Protein AF-0000000070938607 (afdb_homodimer)

Structure (mmCIF, N/CA/C/O backbone):
data_AF-0000000070938607-model_v1
#
loop_
_entity.id
_entity.type
_entity.pdbx_description
1 polymer 'PiggyBac transposable element-derived protein 4 C-terminal zinc-finger domain-containing protein'
#
loop_
_atom_site.group_PDB
_atom_site.id
_atom_site.type_symbol
_atom_site.label_atom_id
_atom_site.label_alt_id
_atom_site.label_comp_id
_atom_site.label_asym_id
_atom_site.label_entity_id
_atom_site.label_seq_id
_atom_site.pdbx_PDB_ins_code
_atom_site.Cartn_x
_atom_site.Cartn_y
_atom_site.Cartn_z
_atom_site.occupancy
_atom_site.B_iso_or_equiv
_atom_site.auth_seq_id
_atom_site.auth_comp_id
_atom_site.auth_asym_id
_atom_site.auth_atom_id
_atom_site.pdbx_PDB_model_num
ATOM 1 N N . MET A 1 1 ? -14.617 -61.875 -44.219 1 27.16 1 MET A N 1
ATOM 2 C CA . MET A 1 1 ? -15.195 -61.031 -43.156 1 27.16 1 MET A CA 1
ATOM 3 C C . MET A 1 1 ? -14.172 -60.75 -42.062 1 27.16 1 MET A C 1
ATOM 5 O O . MET A 1 1 ? -14.367 -59.844 -41.25 1 27.16 1 MET A O 1
ATOM 9 N N . ASP A 1 2 ? -13.086 -61.562 -41.812 1 25.56 2 ASP A N 1
ATOM 10 C CA . ASP A 1 2 ? -12.32 -61.781 -40.594 1 25.56 2 ASP A CA 1
ATOM 11 C C . ASP A 1 2 ? -11.211 -60.75 -40.438 1 25.56 2 ASP A C 1
ATOM 13 O O . ASP A 1 2 ? -10.383 -60.844 -39.531 1 25.56 2 ASP A O 1
ATOM 17 N N . TYR A 1 3 ? -10.719 -60.094 -41.531 1 30.34 3 TYR A N 1
ATOM 18 C CA . TYR A 1 3 ? -9.453 -59.375 -41.531 1 30.34 3 TYR A CA 1
ATOM 19 C C . TYR A 1 3 ? -9.5 -58.188 -40.562 1 30.34 3 TYR A C 1
ATOM 21 O O . TYR A 1 3 ? -8.453 -57.688 -40.125 1 30.34 3 TYR A O 1
ATOM 29 N N . ARG A 1 4 ? -10.695 -57.438 -40.312 1 30.91 4 ARG A N 1
ATOM 30 C CA . ARG A 1 4 ? -10.781 -56.125 -39.719 1 30.91 4 ARG A CA 1
ATOM 31 C C . ARG A 1 4 ? -10.445 -56.188 -38.219 1 30.91 4 ARG A C 1
ATOM 33 O O . ARG A 1 4 ? -10.336 -55.156 -37.562 1 30.91 4 ARG A O 1
ATOM 40 N N . LEU A 1 5 ? -10.453 -57.375 -37.562 1 36.03 5 LEU A N 1
ATOM 41 C CA . LEU A 1 5 ? -10.359 -57.5 -36.125 1 36.03 5 LEU A CA 1
ATOM 42 C C . LEU A 1 5 ? -8.945 -57.219 -35.625 1 36.03 5 LEU A C 1
ATOM 44 O O . LEU A 1 5 ? -8.75 -56.781 -34.5 1 36.03 5 LEU A O 1
ATOM 48 N N . GLN A 1 6 ? -7.891 -57.469 -36.438 1 37 6 GLN A N 1
ATOM 49 C CA . GLN A 1 6 ? -6.559 -57.531 -35.875 1 37 6 GLN A CA 1
ATOM 50 C C . GLN A 1 6 ? -6.043 -56.156 -35.5 1 37 6 GLN A C 1
ATOM 52 O O . GLN A 1 6 ? -5.348 -56 -34.469 1 37 6 GLN A O 1
ATOM 57 N N . LEU A 1 7 ? -6.289 -55.156 -36.438 1 37.91 7 LEU A N 1
ATOM 58 C CA . LEU A 1 7 ? -5.523 -53.906 -36.25 1 37.91 7 LEU A CA 1
ATOM 59 C C . LEU A 1 7 ? -6.008 -53.156 -35 1 37.91 7 LEU A C 1
ATOM 61 O O . LEU A 1 7 ? -5.266 -52.375 -34.438 1 37.91 7 LEU A O 1
ATOM 65 N N . VAL A 1 8 ? -7.266 -53.406 -34.438 1 38.88 8 VAL A N 1
ATOM 66 C CA . VAL A 1 8 ? -7.801 -52.594 -33.312 1 38.88 8 VAL A CA 1
ATOM 67 C C . VAL A 1 8 ? -7.062 -52.969 -32.031 1 38.88 8 VAL A C 1
ATOM 69 O O . VAL A 1 8 ? -6.941 -52.125 -31.125 1 38.88 8 VAL A O 1
ATOM 72 N N . ASP A 1 9 ? -6.656 -54.219 -31.812 1 38.72 9 ASP A N 1
ATOM 73 C CA . ASP A 1 9 ? -6.133 -54.625 -30.5 1 38.72 9 ASP A CA 1
ATOM 74 C C . ASP A 1 9 ? -4.781 -53.969 -30.234 1 38.72 9 ASP A C 1
ATOM 76 O O . ASP A 1 9 ? -4.434 -53.719 -29.078 1 38.72 9 ASP A O 1
ATOM 80 N N . GLU A 1 10 ? -3.926 -53.781 -31.297 1 40 10 GLU A N 1
ATOM 81 C CA . GLU A 1 10 ? -2.57 -53.344 -31 1 40 10 GLU A CA 1
ATOM 82 C C . GLU A 1 10 ? -2.564 -51.906 -30.469 1 40 10 GLU A C 1
ATOM 84 O O . GLU A 1 10 ? -1.613 -51.469 -29.812 1 40 10 GLU A O 1
ATOM 89 N N . ILE A 1 11 ? -3.516 -51.062 -31.078 1 38.31 11 ILE A N 1
ATOM 90 C CA . ILE A 1 11 ? -3.393 -49.656 -30.688 1 38.31 11 ILE A CA 1
ATOM 91 C C . ILE A 1 11 ? -3.74 -49.5 -29.219 1 38.31 11 ILE A C 1
ATOM 93 O O . ILE A 1 11 ? -3.322 -48.53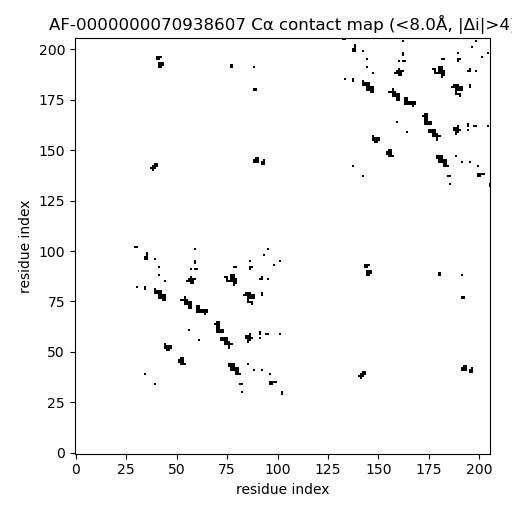1 -28.578 1 38.31 11 ILE A O 1
ATOM 97 N N . ILE A 1 12 ? -4.637 -50.406 -28.625 1 39.31 12 ILE A N 1
ATOM 98 C CA . ILE A 1 12 ? -5.051 -50.281 -27.234 1 39.31 12 ILE A CA 1
ATOM 99 C C . ILE A 1 12 ? -3.857 -50.562 -26.312 1 39.31 12 ILE A C 1
ATOM 101 O O . ILE A 1 12 ? -3.744 -49.938 -25.25 1 39.31 12 ILE A O 1
ATOM 105 N N . THR A 1 13 ? -3.059 -51.531 -26.641 1 36.78 13 THR A N 1
ATOM 106 C CA . THR A 1 13 ? -2.059 -51.906 -25.641 1 36.78 13 THR A CA 1
ATOM 107 C C . THR A 1 13 ? -1.055 -50.781 -25.438 1 36.78 13 THR A C 1
ATOM 109 O O . THR A 1 13 ? -0.507 -50.625 -24.344 1 36.78 13 THR A O 1
ATOM 112 N N . LYS A 1 14 ? -0.502 -50.156 -26.547 1 34.88 14 LYS A N 1
ATOM 113 C CA . LYS A 1 14 ? 0.63 -49.281 -26.281 1 34.88 14 LYS A CA 1
ATOM 114 C C . LYS A 1 14 ? 0.202 -48.062 -25.453 1 34.88 14 LYS A C 1
ATOM 116 O O . LYS A 1 14 ? 1.029 -47.438 -24.781 1 34.88 14 LYS A O 1
ATOM 121 N N . TYR A 1 15 ? -0.982 -47.438 -25.656 1 34.66 15 TYR A N 1
ATOM 122 C CA . TYR A 1 15 ? -1.305 -46.219 -24.969 1 34.66 15 TYR A CA 1
ATOM 123 C C . TYR A 1 15 ? -1.573 -46.469 -23.484 1 34.66 15 TYR A C 1
ATOM 125 O O . TYR A 1 15 ? -1.984 -45.562 -22.766 1 34.66 15 TYR A O 1
ATOM 133 N N . SER A 1 16 ? -1.761 -47.625 -22.953 1 35.31 16 SER A N 1
ATOM 134 C CA . SER A 1 16 ? -1.985 -47.844 -21.531 1 35.31 16 SER A CA 1
ATOM 135 C C . SER A 1 16 ? -0.785 -47.406 -20.703 1 35.31 16 SER A C 1
ATOM 137 O O . SER A 1 16 ? -0.579 -47.875 -19.594 1 35.31 16 SER A O 1
ATOM 139 N N . GLY A 1 17 ? 0.283 -46.844 -21.328 1 31.36 17 GLY A N 1
ATOM 140 C CA . GLY A 1 17 ? 1.448 -46.656 -20.469 1 31.36 17 GLY A CA 1
ATOM 141 C C . GLY A 1 17 ? 1.136 -45.938 -19.188 1 31.36 17 GLY A C 1
ATOM 142 O O . GLY A 1 17 ? 0.046 -45.375 -19.031 1 31.36 17 GLY A O 1
ATOM 143 N N . ASN A 1 18 ? 2.189 -45.812 -18.203 1 34.59 18 ASN A N 1
ATOM 144 C CA . ASN A 1 18 ? 2.324 -45.375 -16.812 1 34.59 18 ASN A CA 1
ATOM 145 C C . ASN A 1 18 ? 1.894 -43.906 -16.656 1 34.59 18 ASN A C 1
ATOM 147 O O . ASN A 1 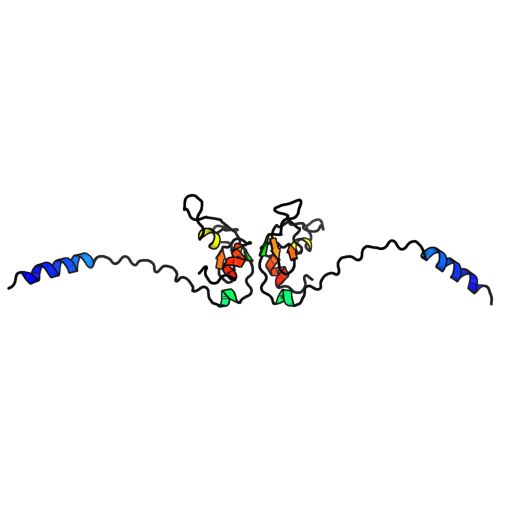18 ? 2.469 -43.031 -17.266 1 34.59 18 ASN A O 1
ATOM 151 N N . GLY A 1 19 ? 0.658 -43.562 -16.688 1 31.78 19 GLY A N 1
ATOM 152 C CA . GLY A 1 19 ? 0.071 -42.25 -16.422 1 31.78 19 GLY A CA 1
ATOM 153 C C . GLY A 1 19 ? 0.708 -41.531 -15.258 1 31.78 19 GLY A C 1
ATOM 154 O O . GLY A 1 19 ? 0.592 -41.969 -14.109 1 31.78 19 GLY A O 1
ATOM 155 N N . SER A 1 20 ? 1.964 -41.031 -15.32 1 35.59 20 SER A N 1
ATOM 156 C CA . SER A 1 20 ? 2.568 -40.188 -14.312 1 35.59 20 SER A CA 1
ATOM 157 C C . SER A 1 20 ? 1.561 -39.188 -13.766 1 35.59 20 SER A C 1
ATOM 159 O O . SER A 1 20 ? 0.801 -38.562 -14.531 1 35.59 20 SER A O 1
ATOM 161 N N . ALA A 1 21 ? 0.995 -39.344 -12.57 1 36.16 21 ALA A N 1
ATOM 162 C CA . ALA A 1 21 ? 0.125 -38.5 -11.766 1 36.16 21 ALA A CA 1
ATOM 163 C C . ALA A 1 21 ? 0.541 -37.031 -11.875 1 36.16 21 ALA A C 1
ATOM 165 O O . ALA A 1 21 ? 1.601 -36.656 -11.375 1 36.16 21 ALA A O 1
ATOM 166 N N . LYS A 1 22 ? 0.339 -36.406 -12.922 1 35.75 22 LYS A N 1
ATOM 167 C CA . LYS A 1 22 ? 0.497 -34.938 -12.961 1 35.75 22 LYS A CA 1
ATOM 168 C C . LYS A 1 22 ? -0.149 -34.281 -11.742 1 35.75 22 LYS A C 1
ATOM 170 O O . LYS A 1 22 ? -1.246 -34.656 -11.336 1 35.75 22 LYS A O 1
ATOM 175 N N . LYS A 1 23 ? 0.582 -33.781 -10.766 1 36.5 23 LYS A N 1
ATOM 176 C CA . LYS A 1 23 ? 0.204 -32.938 -9.625 1 36.5 23 LYS A CA 1
ATOM 177 C C . LYS A 1 23 ? -0.893 -31.953 -10.008 1 36.5 23 LYS A C 1
ATOM 179 O O . LYS A 1 23 ? -0.803 -31.281 -11.047 1 36.5 23 LYS A O 1
ATOM 184 N N . LYS A 1 24 ? -2.201 -32.188 -9.781 1 32.59 24 LYS A N 1
ATOM 185 C CA . LYS A 1 24 ? -3.344 -31.297 -9.859 1 32.59 24 LYS A CA 1
ATOM 186 C C . LYS A 1 24 ? -2.947 -29.875 -9.461 1 32.59 24 LYS A C 1
ATOM 188 O O . LYS A 1 24 ? -2.365 -29.656 -8.398 1 32.59 24 LYS A O 1
ATOM 193 N N . GLY A 1 25 ? -2.516 -29.062 -10.352 1 32.66 25 GLY A N 1
ATOM 194 C CA . GLY A 1 25 ? -2.27 -27.656 -10.07 1 32.66 25 GLY A CA 1
ATOM 195 C C . GLY A 1 25 ? -3.32 -27.031 -9.172 1 32.66 25 GLY A C 1
ATOM 196 O O . GLY A 1 25 ? -4.402 -27.609 -8.984 1 32.66 25 GLY A O 1
ATOM 197 N N . ARG A 1 26 ? -3.066 -26.203 -8.195 1 37.75 26 ARG A N 1
ATOM 198 C CA . ARG A 1 26 ? -3.928 -25.484 -7.262 1 37.75 26 ARG A CA 1
ATOM 199 C C . ARG A 1 26 ? -5.129 -24.891 -7.984 1 37.75 26 ARG A C 1
ATOM 201 O O . ARG A 1 26 ? -4.988 -24.312 -9.062 1 37.75 26 ARG A O 1
ATOM 208 N N . PRO A 1 27 ? -6.355 -25.375 -7.953 1 36.62 27 PRO A N 1
ATOM 209 C CA . PRO A 1 27 ? -7.535 -24.75 -8.547 1 36.62 27 PRO A CA 1
ATOM 210 C C . PRO A 1 27 ? -7.48 -23.219 -8.5 1 36.62 27 PRO A C 1
ATOM 212 O O . PRO A 1 27 ? -6.922 -22.641 -7.559 1 36.62 27 PRO A O 1
ATOM 215 N N . GLY A 1 28 ? -7.242 -22.531 -9.617 1 39.38 28 GLY A N 1
ATOM 216 C CA . GLY A 1 28 ? -7.375 -21.094 -9.656 1 39.38 28 GLY A CA 1
ATOM 217 C C . GLY A 1 28 ? -8.539 -20.578 -8.836 1 39.38 28 GLY A C 1
ATOM 218 O O . GLY A 1 28 ? -9.68 -21.016 -9.008 1 39.38 28 GLY A O 1
ATOM 219 N N . TYR A 1 29 ? -8.469 -20.484 -7.578 1 41.34 29 TYR A N 1
ATOM 220 C CA . TYR A 1 29 ? -9.57 -19.922 -6.797 1 41.34 29 TYR A CA 1
ATOM 221 C C . TYR A 1 29 ? -10.32 -18.859 -7.59 1 41.34 29 TYR A C 1
ATOM 223 O O . TYR A 1 29 ? -9.703 -17.984 -8.203 1 41.34 29 TYR A O 1
ATOM 231 N N . PRO A 1 30 ? -11.414 -19.125 -8.172 1 44.25 30 PRO A N 1
ATOM 232 C CA . PRO A 1 30 ? -12.242 -18.047 -8.719 1 44.25 30 PRO A CA 1
ATOM 233 C C . PRO A 1 30 ? -12.18 -16.781 -7.871 1 44.25 30 PRO A C 1
ATOM 235 O O . PRO A 1 30 ? -12.227 -16.844 -6.641 1 44.25 30 PRO A O 1
ATOM 238 N N . LEU A 1 31 ? -11.305 -15.82 -8.156 1 52.84 31 LEU A N 1
ATOM 239 C CA . LEU A 1 31 ? -11.383 -14.531 -7.473 1 52.84 31 LEU A CA 1
ATOM 240 C C . LEU A 1 31 ? -12.828 -14.164 -7.164 1 52.84 31 LEU A C 1
ATOM 242 O O . LEU A 1 31 ? -13.68 -14.188 -8.055 1 52.84 31 LEU A O 1
ATOM 246 N N . SER A 1 32 ? -13.312 -14.609 -6.082 1 57.06 32 SER A N 1
ATOM 247 C CA . SER A 1 32 ? -14.664 -14.445 -5.543 1 57.06 32 SER A CA 1
ATOM 248 C C . SER A 1 32 ? -15.164 -13.016 -5.734 1 57.06 32 SER A C 1
ATOM 250 O O . SER A 1 32 ? -14.375 -12.07 -5.711 1 57.06 32 SER A O 1
ATOM 252 N N . ILE A 1 33 ? -16.328 -12.82 -6.352 1 60.22 33 ILE A N 1
ATOM 253 C CA . ILE A 1 33 ? -17.109 -11.594 -6.422 1 60.22 33 ILE A CA 1
ATOM 254 C C . ILE A 1 33 ? -16.906 -10.773 -5.145 1 60.22 33 ILE A C 1
ATOM 256 O O . ILE A 1 33 ? -16.969 -9.547 -5.172 1 60.22 33 ILE A O 1
ATOM 260 N N . LYS A 1 34 ? -16.562 -11.445 -4.047 1 61.38 34 LYS A N 1
ATOM 261 C CA . LYS A 1 34 ? -16.391 -10.734 -2.779 1 61.38 34 LYS A CA 1
ATOM 262 C C . LYS A 1 34 ? -15.148 -9.859 -2.801 1 61.38 34 LYS A C 1
ATOM 264 O O . LYS A 1 34 ? -15.117 -8.805 -2.158 1 61.38 34 LYS A O 1
ATOM 269 N N . ARG A 1 35 ? -14.25 -10.297 -3.648 1 66.62 35 ARG A N 1
ATOM 270 C CA . ARG A 1 35 ? -13.023 -9.508 -3.777 1 66.62 35 ARG A CA 1
ATOM 271 C C . ARG A 1 35 ? -13.328 -8.117 -4.312 1 66.62 35 ARG A C 1
ATOM 273 O O . ARG A 1 35 ? -12.672 -7.141 -3.932 1 66.62 35 ARG A O 1
ATOM 280 N N . LEU A 1 36 ? -14.297 -8.109 -5.066 1 68.75 36 LEU A N 1
ATOM 281 C CA . LEU A 1 36 ? -14.609 -6.859 -5.758 1 68.75 36 LEU A CA 1
ATOM 282 C C . LEU A 1 36 ? -15.477 -5.961 -4.891 1 68.75 36 LEU A C 1
ATOM 284 O O . LEU A 1 36 ? -15.562 -4.754 -5.125 1 68.75 36 LEU A O 1
ATOM 288 N N . THR A 1 37 ? -15.977 -6.492 -3.791 1 68.94 37 THR A N 1
ATOM 289 C CA . THR A 1 37 ? -16.953 -5.699 -3.041 1 68.94 37 THR A CA 1
ATOM 290 C C . THR A 1 37 ? -16.453 -5.445 -1.62 1 68.94 37 THR A C 1
ATOM 292 O O . THR A 1 37 ? -16.938 -4.535 -0.944 1 68.94 37 THR A O 1
ATOM 295 N N . GLU A 1 38 ? -15.5 -6.113 -1.192 1 80.19 38 GLU A N 1
ATOM 296 C CA . GLU A 1 38 ? -15.016 -5.984 0.18 1 80.19 38 GLU A CA 1
ATOM 297 C C . GLU A 1 38 ? -13.93 -4.922 0.285 1 80.19 38 GLU A C 1
ATOM 299 O O . GLU A 1 38 ? -13.414 -4.445 -0.731 1 80.19 38 GLU A O 1
ATOM 304 N N . ARG A 1 39 ? -13.758 -4.48 1.554 1 87.81 39 ARG A N 1
ATOM 305 C CA . ARG A 1 39 ? -12.648 -3.578 1.829 1 87.81 39 ARG A CA 1
ATOM 306 C C . ARG A 1 39 ? -11.328 -4.344 1.916 1 87.81 39 ARG A C 1
ATOM 3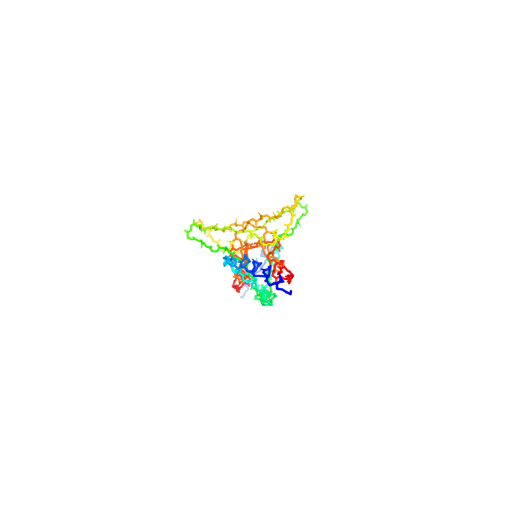08 O O . ARG A 1 39 ? -11.172 -5.215 2.771 1 87.81 39 ARG A O 1
ATOM 315 N N . HIS A 1 40 ? -10.438 -4.148 0.975 1 92.5 40 HIS A N 1
ATOM 316 C CA . HIS A 1 40 ? -9.109 -4.75 0.937 1 92.5 40 HIS A CA 1
ATOM 317 C C . HIS A 1 40 ? -8.039 -3.744 1.349 1 92.5 40 HIS A C 1
ATOM 319 O O . HIS A 1 40 ? -8.031 -2.607 0.871 1 92.5 40 HIS A O 1
ATOM 325 N N . PHE A 1 41 ? -7.211 -4.23 2.277 1 94.94 41 PHE A N 1
ATOM 326 C CA . PHE A 1 41 ? -6.121 -3.371 2.723 1 94.94 41 PHE A CA 1
ATOM 327 C C . PHE A 1 41 ? -4.773 -4.055 2.514 1 94.94 41 PHE A C 1
ATOM 329 O O . PHE A 1 41 ? -4.652 -5.266 2.705 1 94.94 41 PHE A O 1
ATOM 336 N N . PRO A 1 42 ? -3.727 -3.215 2.092 1 97.62 42 PRO A N 1
ATOM 337 C CA . PRO A 1 42 ? -2.379 -3.781 1.998 1 97.62 42 PRO A CA 1
ATOM 338 C C . PRO A 1 42 ? -1.809 -4.172 3.359 1 97.62 42 PRO A C 1
ATOM 340 O O . PRO A 1 42 ? -2.059 -3.492 4.355 1 97.62 42 PRO A O 1
ATOM 343 N N . SER A 1 43 ? -1.111 -5.242 3.361 1 97.69 43 SER A N 1
ATOM 344 C CA . SER A 1 43 ? -0.365 -5.703 4.527 1 97.69 43 SER A CA 1
ATOM 345 C C . SER A 1 43 ? 0.97 -6.316 4.121 1 97.69 43 SER A C 1
ATOM 347 O O . SER A 1 43 ? 1.221 -6.543 2.938 1 97.69 43 SER A O 1
ATOM 349 N N . HIS A 1 44 ? 1.794 -6.441 5.082 1 98.25 44 HIS A N 1
ATOM 350 C CA . HIS A 1 44 ? 3.055 -7.117 4.805 1 98.25 44 HIS A CA 1
ATOM 351 C C . HIS A 1 44 ? 2.852 -8.625 4.672 1 98.25 44 HIS A C 1
ATOM 353 O O . HIS A 1 44 ? 2.074 -9.219 5.422 1 98.25 44 HIS A O 1
ATOM 359 N N . ILE A 1 45 ? 3.568 -9.164 3.699 1 98.25 45 ILE A N 1
ATOM 360 C CA . ILE A 1 45 ? 3.594 -10.617 3.584 1 98.25 45 ILE A CA 1
ATOM 361 C C . ILE A 1 45 ? 4.133 -11.234 4.875 1 98.25 45 ILE A C 1
ATOM 363 O O . ILE A 1 45 ? 5.195 -10.836 5.359 1 98.25 45 ILE A O 1
ATOM 367 N N . PRO A 1 46 ? 3.355 -12.188 5.438 1 97.19 46 PRO A N 1
ATOM 368 C CA . PRO A 1 46 ? 3.811 -12.758 6.707 1 97.19 46 PRO A CA 1
ATOM 369 C C . PRO A 1 46 ? 5.156 -13.469 6.586 1 97.19 46 PRO A C 1
ATOM 371 O O . PRO A 1 46 ? 5.484 -14 5.523 1 97.19 46 PRO A O 1
ATOM 374 N N . PRO A 1 47 ? 5.871 -13.5 7.715 1 97.44 47 PRO A N 1
ATOM 375 C CA . PRO A 1 47 ? 7.168 -14.18 7.711 1 97.44 47 PRO A CA 1
ATOM 376 C C . PRO A 1 47 ? 7.039 -15.688 7.523 1 97.44 47 PRO A C 1
ATOM 378 O O . PRO A 1 47 ? 5.988 -16.266 7.809 1 97.44 47 PRO A O 1
ATOM 381 N N . THR A 1 48 ? 8.102 -16.266 6.934 1 96.56 48 THR A N 1
ATOM 382 C CA . THR A 1 48 ? 8.242 -17.719 6.848 1 96.56 48 THR A CA 1
ATOM 383 C C . THR A 1 48 ? 9.305 -18.219 7.824 1 96.56 48 THR A C 1
ATOM 385 O O . THR A 1 48 ? 9.938 -17.422 8.523 1 96.56 48 THR A O 1
ATOM 388 N N . GLU A 1 49 ? 9.438 -19.469 7.984 1 96.38 49 GLU A N 1
ATOM 389 C CA . GLU A 1 49 ? 10.445 -20.047 8.859 1 96.38 49 GLU A CA 1
ATOM 390 C C . GLU A 1 49 ? 11.844 -19.594 8.469 1 96.38 49 GLU A C 1
ATOM 392 O O . GLU A 1 49 ? 12.695 -19.359 9.336 1 96.38 49 GLU A O 1
ATOM 397 N N . LYS A 1 50 ? 12.102 -19.375 7.266 1 97.19 50 LYS A N 1
ATOM 398 C CA . LYS A 1 50 ? 13.445 -19.109 6.75 1 97.19 50 LYS A CA 1
ATOM 399 C C . LYS A 1 50 ? 13.68 -17.625 6.551 1 97.19 50 LYS A C 1
ATOM 401 O O . LYS A 1 50 ? 14.82 -17.156 6.516 1 97.19 50 LYS A O 1
ATOM 406 N N . LYS A 1 51 ? 12.531 -16.891 6.316 1 97.56 51 LYS A N 1
ATOM 407 C CA . LYS A 1 51 ? 12.688 -15.477 5.957 1 97.56 51 LYS A CA 1
ATOM 408 C C . LYS A 1 51 ? 11.742 -14.594 6.773 1 97.56 51 LYS A C 1
ATOM 410 O O . LYS A 1 51 ? 10.523 -14.781 6.738 1 97.56 51 LYS A O 1
ATOM 415 N N . ARG A 1 52 ? 12.242 -13.578 7.496 1 97.19 52 ARG A N 1
ATOM 416 C CA . ARG A 1 52 ? 11.477 -12.664 8.344 1 97.19 52 ARG A CA 1
ATOM 417 C C . ARG A 1 52 ? 10.641 -11.711 7.5 1 97.19 52 ARG A C 1
ATOM 419 O O . ARG A 1 52 ? 9.516 -11.367 7.875 1 97.19 52 ARG A O 1
ATOM 426 N N . GLU A 1 53 ? 11.195 -11.211 6.379 1 97.38 53 GLU A N 1
ATOM 427 C CA . GLU A 1 53 ? 10.508 -10.289 5.48 1 97.38 53 GLU A CA 1
ATOM 428 C C . GLU A 1 53 ? 10.531 -10.805 4.043 1 97.38 53 GLU A C 1
ATOM 430 O O . GLU A 1 53 ? 11.32 -10.336 3.221 1 97.38 53 GLU A O 1
ATOM 435 N N . PRO A 1 54 ? 9.711 -11.75 3.787 1 98.19 54 PRO A N 1
ATOM 436 C CA . PRO A 1 54 ? 9.727 -12.344 2.447 1 98.19 54 PRO A CA 1
ATOM 437 C C . PRO A 1 54 ? 9.156 -11.414 1.383 1 98.19 54 PRO A C 1
ATOM 439 O O . PRO A 1 54 ? 8.422 -10.469 1.709 1 98.19 54 PRO A O 1
ATOM 442 N N . THR A 1 55 ? 9.531 -11.586 0.214 1 98.44 55 THR A N 1
ATOM 443 C CA . THR A 1 55 ? 8.961 -10.93 -0.956 1 98.44 55 THR A CA 1
ATOM 444 C C . THR A 1 55 ? 8.375 -11.953 -1.925 1 98.44 55 THR A C 1
ATOM 446 O O . THR A 1 55 ? 8.75 -13.125 -1.893 1 98.44 55 THR A O 1
ATOM 449 N N . ARG A 1 56 ? 7.426 -11.555 -2.695 1 98.19 56 ARG A N 1
ATOM 450 C CA . ARG A 1 56 ? 6.824 -12.336 -3.768 1 98.19 56 ARG A CA 1
ATOM 451 C C . ARG A 1 56 ? 6.613 -11.492 -5.016 1 98.19 56 ARG A C 1
ATOM 453 O O . ARG A 1 56 ? 6.609 -10.258 -4.945 1 98.19 56 ARG A O 1
ATOM 460 N N . ARG A 1 57 ? 6.473 -12.219 -6.086 1 98.19 57 ARG A N 1
ATOM 461 C CA . ARG A 1 57 ? 6.191 -11.516 -7.336 1 98.19 57 ARG A CA 1
ATOM 462 C C . ARG A 1 57 ? 4.785 -10.93 -7.328 1 98.19 57 ARG A C 1
ATOM 464 O O . ARG A 1 57 ? 3.846 -11.562 -6.844 1 98.19 57 ARG A O 1
ATOM 471 N N . CYS A 1 58 ? 4.773 -9.688 -7.742 1 98.12 58 CYS A N 1
ATOM 472 C CA . CYS A 1 58 ? 3.461 -9.094 -7.992 1 98.12 58 CYS A CA 1
ATOM 473 C C . CYS A 1 58 ? 2.75 -9.805 -9.133 1 98.12 58 CYS A C 1
ATOM 475 O O . CYS A 1 58 ? 3.262 -9.859 -10.258 1 98.12 58 CYS A O 1
ATOM 477 N N . ILE A 1 59 ? 1.537 -10.227 -8.844 1 96.44 59 ILE A N 1
ATOM 478 C CA . ILE A 1 59 ? 0.842 -11.039 -9.836 1 96.44 59 ILE A CA 1
ATOM 479 C C . ILE A 1 59 ? 0.381 -10.156 -11 1 96.44 59 ILE A C 1
ATOM 481 O O . ILE A 1 59 ? 0.276 -10.625 -12.133 1 96.44 59 ILE A O 1
ATOM 485 N N . VAL A 1 60 ? 0.101 -8.93 -10.773 1 96.31 60 VAL A N 1
ATOM 486 C CA . VAL A 1 60 ? -0.361 -8.016 -11.812 1 96.31 60 VAL A CA 1
ATOM 487 C C . VAL A 1 60 ? 0.796 -7.672 -12.742 1 96.31 60 VAL A C 1
ATOM 489 O O . VAL A 1 60 ? 0.656 -7.742 -13.969 1 96.31 60 VAL A O 1
ATOM 492 N N . CYS A 1 61 ? 1.893 -7.285 -12.148 1 96.88 61 CYS A N 1
ATOM 493 C CA . CYS A 1 61 ? 3.062 -7.004 -12.977 1 96.88 61 CYS A CA 1
ATOM 494 C C . CYS A 1 61 ? 3.467 -8.227 -13.789 1 96.88 61 CYS A C 1
ATOM 496 O O . CYS A 1 61 ? 3.881 -8.102 -14.945 1 96.88 61 CYS A O 1
ATOM 498 N N . TYR A 1 62 ? 3.355 -9.328 -13.133 1 96.88 62 TYR A N 1
ATOM 499 C CA . TYR A 1 62 ? 3.777 -10.57 -13.766 1 96.88 62 TYR A CA 1
ATOM 500 C C . TYR A 1 62 ? 2.951 -10.852 -15.016 1 96.88 62 TYR A C 1
ATOM 502 O O . TYR A 1 62 ? 3.426 -11.508 -15.945 1 96.88 62 TYR A O 1
ATOM 510 N N . MET A 1 63 ? 1.7 -10.406 -15.047 1 94.38 63 MET A N 1
ATOM 511 C CA . MET A 1 63 ? 0.805 -10.617 -16.188 1 94.38 63 MET A CA 1
ATOM 512 C C . MET A 1 63 ? 1.225 -9.758 -17.375 1 94.38 63 MET A C 1
ATOM 514 O O . MET A 1 63 ? 0.733 -9.945 -18.484 1 94.38 63 MET A O 1
ATOM 518 N N . GLU A 1 64 ? 2.111 -8.844 -17.109 1 95.12 64 GLU A N 1
ATOM 519 C CA . GLU A 1 64 ? 2.615 -7.977 -18.172 1 95.12 64 GLU A CA 1
ATOM 520 C C . GLU A 1 64 ? 3.912 -8.523 -18.766 1 95.12 64 GLU A C 1
ATOM 522 O O . GLU A 1 64 ? 4.617 -9.297 -18.109 1 95.12 64 GLU A O 1
ATOM 527 N N . ARG A 1 65 ? 4.258 -8.133 -19.969 1 95.62 65 ARG A N 1
ATOM 528 C CA . ARG A 1 65 ? 5.477 -8.547 -20.656 1 95.62 65 ARG A CA 1
ATOM 529 C C . ARG A 1 65 ? 6.41 -7.359 -20.875 1 95.62 65 ARG A C 1
ATOM 531 O O . ARG A 1 65 ? 5.957 -6.254 -21.172 1 95.62 65 ARG A O 1
ATOM 538 N N . ASP A 1 66 ? 7.711 -7.699 -20.781 1 95.69 66 ASP A N 1
ATOM 539 C CA . ASP A 1 66 ? 8.688 -6.652 -21.062 1 95.69 66 ASP A CA 1
ATOM 540 C C . ASP A 1 66 ? 9.016 -6.602 -22.562 1 95.69 66 ASP A C 1
ATOM 542 O O . ASP A 1 66 ? 8.352 -7.246 -23.375 1 95.69 66 ASP A O 1
ATOM 546 N N . SER A 1 67 ? 9.883 -5.789 -22.953 1 96.31 67 SER A N 1
ATOM 547 C CA . SER A 1 67 ? 10.188 -5.535 -24.359 1 96.31 67 SER A CA 1
ATOM 548 C C . SER A 1 67 ? 10.719 -6.789 -25.047 1 96.31 67 SER A C 1
ATOM 550 O O . SER A 1 67 ? 10.656 -6.906 -26.281 1 96.31 67 SER A O 1
ATOM 552 N N . LYS A 1 68 ? 11.211 -7.738 -24.375 1 97.75 68 LYS A N 1
ATOM 553 C CA . LYS A 1 68 ? 11.75 -8.977 -24.938 1 97.75 68 LYS A CA 1
ATOM 554 C C . LYS A 1 68 ? 10.719 -10.094 -24.906 1 97.75 68 LYS A C 1
ATOM 556 O O . LYS A 1 68 ? 11.023 -11.234 -25.234 1 97.75 68 LYS A O 1
ATOM 561 N N . GLY A 1 69 ? 9.586 -9.82 -24.391 1 96.44 69 GLY A N 1
ATOM 562 C CA . GLY A 1 69 ? 8.508 -10.797 -24.375 1 96.44 69 GLY A CA 1
ATOM 563 C C . GLY A 1 69 ? 8.492 -11.633 -23.109 1 96.44 69 GLY A C 1
ATOM 564 O O . GLY A 1 69 ? 7.77 -12.625 -23.016 1 96.44 69 GLY A O 1
ATOM 565 N N . LYS A 1 70 ? 9.25 -11.227 -22.234 1 97.62 70 LYS A N 1
ATOM 566 C CA . LYS A 1 70 ? 9.305 -11.961 -20.969 1 97.62 70 LYS A CA 1
ATOM 567 C C . LYS A 1 70 ? 8.383 -11.336 -19.922 1 97.62 70 LYS A C 1
ATOM 569 O O . LYS A 1 70 ? 8.109 -10.133 -19.969 1 97.62 70 LYS A O 1
ATOM 574 N N . ASN A 1 71 ? 7.867 -12.133 -18.969 1 97.06 71 ASN A N 1
ATOM 575 C CA . ASN A 1 71 ? 7.066 -11.633 -17.859 1 97.06 71 ASN A CA 1
ATOM 576 C C . ASN A 1 71 ? 7.852 -10.648 -17 1 97.06 71 ASN A C 1
ATOM 578 O O . ASN A 1 71 ? 9.047 -10.844 -16.75 1 97.06 71 ASN A O 1
ATOM 582 N N . ILE A 1 72 ? 7.121 -9.562 -16.672 1 97.31 72 ILE A N 1
ATOM 583 C CA . ILE A 1 72 ? 7.723 -8.617 -15.734 1 97.31 72 ILE A CA 1
ATOM 584 C C . ILE A 1 72 ? 7.703 -9.203 -14.32 1 97.31 72 ILE A C 1
ATOM 586 O O . ILE A 1 72 ? 6.637 -9.539 -13.797 1 97.31 72 ILE A O 1
ATOM 590 N N . ARG A 1 73 ? 8.875 -9.359 -13.711 1 97.12 73 ARG A N 1
ATOM 591 C CA . ARG A 1 73 ? 8.977 -9.938 -12.375 1 97.12 73 ARG A CA 1
ATOM 592 C C . ARG A 1 73 ? 9.305 -8.859 -11.336 1 97.12 73 ARG A C 1
ATOM 594 O O . ARG A 1 73 ? 10.461 -8.672 -10.969 1 97.12 73 ARG A O 1
ATOM 601 N N . LYS A 1 74 ? 8.297 -8.18 -10.93 1 98.06 74 LYS A N 1
ATOM 602 C CA . LYS A 1 74 ? 8.438 -7.203 -9.859 1 98.06 74 LYS A CA 1
ATOM 603 C C . LYS A 1 74 ? 8.117 -7.82 -8.5 1 98.06 74 LYS A C 1
ATOM 605 O O . LYS A 1 74 ? 7.031 -8.375 -8.305 1 98.06 74 LYS A O 1
ATOM 610 N N . GLU A 1 75 ? 9.102 -7.754 -7.59 1 98.5 75 GLU A N 1
ATOM 611 C CA . GLU A 1 75 ? 8.906 -8.305 -6.25 1 98.5 75 GLU A CA 1
ATOM 612 C C . GLU A 1 75 ? 8.375 -7.254 -5.285 1 98.5 75 GLU A C 1
ATOM 614 O O . GLU A 1 75 ? 8.727 -6.078 -5.387 1 98.5 75 GLU A O 1
ATOM 619 N N . THR A 1 76 ? 7.621 -7.695 -4.43 1 98.56 76 THR A N 1
ATOM 620 C CA . THR A 1 76 ? 7.012 -6.812 -3.439 1 98.56 76 THR A CA 1
ATOM 621 C C . THR A 1 76 ? 6.934 -7.5 -2.08 1 98.56 76 THR A C 1
ATOM 623 O O . THR A 1 76 ? 6.98 -8.727 -1.995 1 98.56 76 THR A O 1
ATOM 626 N N . ARG A 1 77 ? 6.801 -6.68 -1.087 1 98.44 77 ARG A N 1
ATOM 627 C CA . ARG A 1 77 ? 6.574 -7.164 0.27 1 98.44 77 ARG A CA 1
ATOM 628 C C . ARG A 1 77 ? 5.109 -7.012 0.668 1 98.44 77 ARG A C 1
ATOM 630 O O . ARG A 1 77 ? 4.719 -7.387 1.775 1 98.44 77 ARG A O 1
ATOM 637 N N . ILE A 1 78 ? 4.309 -6.5 -0.214 1 98.69 78 ILE A N 1
ATOM 638 C CA . ILE A 1 78 ? 2.918 -6.152 0.062 1 98.69 78 ILE A CA 1
ATOM 639 C C . ILE A 1 78 ? 1.991 -7.203 -0.544 1 98.69 78 ILE A C 1
ATOM 641 O O . ILE A 1 78 ? 2.23 -7.684 -1.654 1 98.69 78 ILE A O 1
ATOM 645 N N . TRP A 1 79 ? 0.953 -7.559 0.209 1 97.94 79 TRP A N 1
ATOM 646 C CA . TRP A 1 79 ? -0.096 -8.391 -0.375 1 97.94 79 TRP A CA 1
ATOM 647 C C . TRP A 1 79 ? -1.466 -8 0.173 1 97.94 79 TRP A C 1
ATOM 649 O O . TRP A 1 79 ? -1.564 -7.188 1.095 1 97.94 79 TRP A O 1
ATOM 659 N N . CYS A 1 80 ? -2.467 -8.398 -0.507 1 95.69 80 CYS A N 1
ATOM 660 C CA . CYS A 1 80 ? -3.816 -8.352 0.047 1 95.69 80 CYS A CA 1
ATOM 661 C C . CYS A 1 80 ? -4.074 -9.539 0.964 1 95.69 80 CYS A C 1
ATOM 663 O O . CYS A 1 80 ? -4.082 -10.688 0.513 1 95.69 80 CYS A O 1
ATOM 665 N N . ARG A 1 81 ? -4.309 -9.164 2.188 1 91.75 81 ARG A N 1
ATOM 666 C CA . ARG A 1 81 ? -4.461 -10.227 3.174 1 91.75 81 ARG A CA 1
ATOM 667 C C . ARG A 1 81 ? -5.672 -11.102 2.857 1 91.75 81 ARG A C 1
ATOM 669 O O . ARG A 1 81 ? -5.613 -12.32 3.002 1 91.75 81 ARG A O 1
ATOM 676 N N . TRP A 1 82 ? -6.723 -10.484 2.402 1 89.44 82 TRP A N 1
ATOM 677 C CA . TRP A 1 82 ? -7.969 -11.203 2.133 1 89.44 82 TRP A CA 1
ATOM 678 C C . TRP A 1 82 ? -7.816 -12.117 0.921 1 89.44 82 TRP A C 1
ATOM 680 O O . TRP A 1 82 ? -8.258 -13.266 0.947 1 89.44 82 TRP A O 1
ATOM 690 N N . CYS A 1 83 ? -7.133 -11.695 -0.082 1 90.94 83 CYS A N 1
ATOM 691 C CA . CYS A 1 83 ? -7.012 -12.438 -1.335 1 90.94 83 CYS A CA 1
ATOM 692 C C . CYS A 1 83 ? -5.746 -13.281 -1.35 1 90.94 83 CYS A C 1
ATOM 694 O O . CYS A 1 83 ? -5.59 -14.156 -2.199 1 90.94 83 CYS A O 1
ATOM 696 N N . GLU A 1 84 ? -4.848 -12.922 -0.503 1 94.31 84 GLU A N 1
ATOM 697 C CA . GLU A 1 84 ? -3.551 -13.578 -0.38 1 94.31 84 GLU A CA 1
ATOM 698 C C . GLU A 1 84 ? -2.777 -13.523 -1.694 1 94.31 84 GLU A C 1
ATOM 700 O O . GLU A 1 84 ? -2.248 -14.539 -2.15 1 94.31 84 GLU A O 1
ATOM 705 N N . LYS A 1 85 ? -2.826 -12.406 -2.354 1 95.88 85 LYS A N 1
ATOM 706 C CA . LYS A 1 85 ? -2.082 -12.133 -3.576 1 95.88 85 LYS A CA 1
ATOM 707 C C . LYS A 1 85 ? -1.076 -11 -3.361 1 95.88 85 LYS A C 1
ATOM 709 O O . LYS A 1 85 ? -1.421 -9.953 -2.818 1 95.88 85 LYS A O 1
ATOM 714 N N . ALA A 1 86 ? 0.193 -11.273 -3.729 1 98.25 86 ALA A N 1
ATOM 715 C CA . ALA A 1 86 ? 1.211 -10.227 -3.676 1 98.25 86 ALA A CA 1
ATOM 716 C C . ALA A 1 86 ? 0.995 -9.195 -4.777 1 98.25 86 ALA A C 1
ATOM 718 O O . ALA A 1 86 ? 0.786 -9.555 -5.938 1 98.25 86 ALA A O 1
ATOM 719 N N . LEU A 1 87 ? 1.04 -7.949 -4.426 1 97.94 87 LEU A N 1
ATOM 720 C CA . LEU A 1 87 ? 0.735 -6.828 -5.309 1 97.94 87 LEU A CA 1
ATOM 721 C C . LEU A 1 87 ? 1.63 -5.633 -5 1 97.94 87 LEU A C 1
ATOM 723 O O . LEU A 1 87 ? 1.916 -5.352 -3.832 1 97.94 87 LEU A O 1
ATOM 727 N N . CYS A 1 88 ? 2.059 -4.949 -5.992 1 98.19 88 CYS A N 1
ATOM 728 C CA . CYS A 1 88 ? 2.547 -3.607 -5.688 1 98.19 88 CYS A CA 1
ATOM 729 C C . CYS A 1 88 ? 1.495 -2.801 -4.934 1 98.19 88 CYS A C 1
ATOM 731 O O . CYS A 1 88 ? 0.3 -2.926 -5.207 1 98.19 88 CYS A O 1
ATOM 733 N N . ALA A 1 89 ? 2.043 -2.01 -3.971 1 98.44 89 ALA A N 1
AT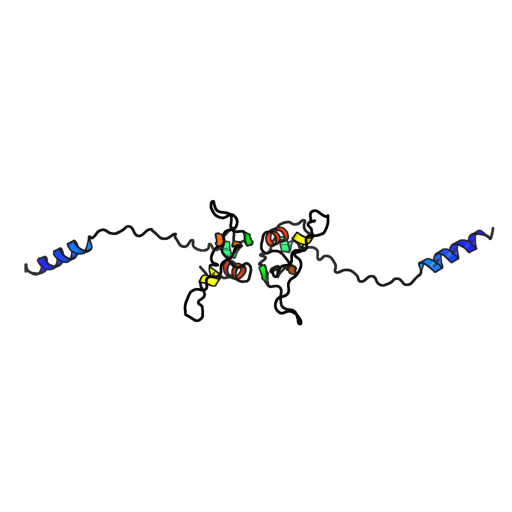OM 734 C CA . ALA A 1 89 ? 1.1 -1.172 -3.234 1 98.44 89 ALA A CA 1
ATOM 735 C C . ALA A 1 89 ? 0.273 -0.311 -4.184 1 98.44 89 ALA A C 1
ATOM 737 O O . ALA A 1 89 ? -0.932 -0.141 -3.99 1 98.44 89 ALA A O 1
ATOM 738 N N . ALA A 1 90 ? 0.884 0.318 -5.184 1 97.94 90 ALA A N 1
ATOM 739 C CA . ALA A 1 90 ? 0.239 1.113 -6.227 1 97.94 90 ALA A CA 1
ATOM 740 C C . ALA A 1 90 ? 0.952 0.945 -7.566 1 97.94 90 ALA A C 1
ATOM 742 O O . ALA A 1 90 ? 2.178 0.824 -7.613 1 97.94 90 ALA A O 1
ATOM 743 N N . PRO A 1 91 ? 0.114 0.781 -8.688 1 96.81 91 PRO A N 1
ATOM 744 C CA . PRO A 1 91 ? -1.35 0.772 -8.758 1 96.81 91 PRO A CA 1
ATOM 745 C C . PRO A 1 91 ? -1.932 -0.639 -8.734 1 96.81 91 PRO A C 1
ATOM 747 O O . PRO A 1 91 ? -3.145 -0.813 -8.891 1 96.81 91 PRO A O 1
ATOM 750 N N . CYS A 1 92 ? -1.114 -1.561 -8.539 1 96.81 92 CYS A N 1
ATOM 751 C CA . CYS A 1 92 ? -1.53 -2.939 -8.773 1 96.81 92 CYS A CA 1
ATOM 752 C C . CYS A 1 92 ? -2.561 -3.379 -7.738 1 96.81 92 CYS A C 1
ATOM 754 O O . CYS A 1 92 ? -3.459 -4.164 -8.047 1 96.81 92 CYS A O 1
ATOM 756 N N . PHE A 1 93 ? -2.471 -2.895 -6.504 1 96.5 93 PHE A N 1
ATOM 757 C CA . PHE A 1 93 ? -3.412 -3.266 -5.453 1 96.5 93 PHE A CA 1
ATOM 758 C C . PHE A 1 93 ? -4.836 -2.877 -5.84 1 96.5 93 PHE A C 1
ATOM 760 O O . PHE A 1 93 ? -5.758 -3.684 -5.723 1 96.5 93 PHE A O 1
ATOM 767 N N . GLU A 1 94 ? -4.898 -1.705 -6.363 1 95.12 94 GLU A N 1
ATOM 768 C CA . GLU A 1 94 ? -6.215 -1.244 -6.801 1 95.12 94 GLU A CA 1
ATOM 769 C C . GLU A 1 94 ? -6.68 -1.999 -8.039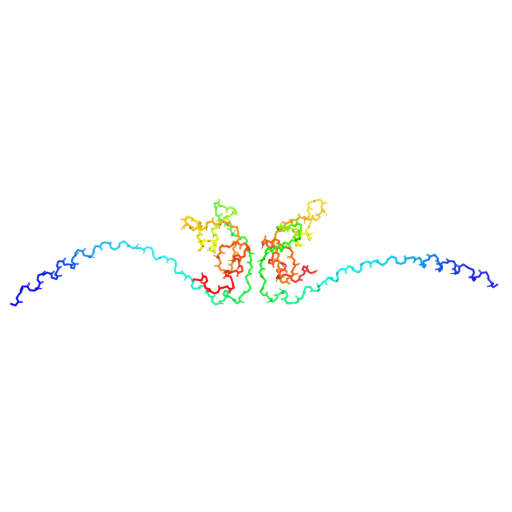 1 95.12 94 GLU A C 1
ATOM 771 O O . GLU A 1 94 ? -7.832 -2.428 -8.117 1 95.12 94 GLU A O 1
ATOM 776 N N . ARG A 1 95 ? -5.836 -2.168 -8.945 1 92.25 95 ARG A N 1
ATOM 777 C CA . ARG A 1 95 ? -6.191 -2.834 -10.195 1 92.25 95 ARG A CA 1
ATOM 778 C C . ARG A 1 95 ? -6.707 -4.246 -9.93 1 92.25 95 ARG A C 1
ATOM 780 O O . ARG A 1 95 ? -7.719 -4.66 -10.5 1 92.25 95 ARG A O 1
ATOM 787 N N . TYR A 1 96 ? -6.047 -4.902 -9.094 1 92.94 96 TYR A N 1
ATOM 788 C CA . TYR A 1 96 ? -6.426 -6.281 -8.805 1 92.94 96 TYR A CA 1
ATOM 789 C C . TYR A 1 96 ? -7.777 -6.336 -8.102 1 92.94 96 TYR A C 1
ATOM 791 O O . TYR A 1 96 ? -8.594 -7.215 -8.375 1 92.94 96 TYR A O 1
ATOM 799 N N . ASN A 1 97 ? -8.023 -5.434 -7.156 1 91 97 ASN A N 1
ATOM 800 C CA . ASN A 1 97 ? -9.18 -5.508 -6.273 1 91 97 ASN A CA 1
ATOM 801 C C . ASN A 1 97 ? -10.375 -4.742 -6.844 1 91 97 ASN A C 1
ATOM 803 O O . ASN A 1 97 ? -11.414 -4.625 -6.191 1 91 97 ASN A O 1
ATOM 807 N N . THR A 1 98 ? -10.211 -4.152 -7.996 1 87.44 98 THR A N 1
ATOM 808 C CA . THR A 1 98 ? -11.344 -3.457 -8.602 1 87.44 98 THR A CA 1
ATOM 809 C C . THR A 1 98 ? -11.664 -4.043 -9.969 1 87.44 98 THR A C 1
ATOM 811 O O . THR A 1 98 ? -12.773 -3.855 -10.484 1 87.44 98 THR A O 1
ATOM 814 N N . VAL A 1 99 ? -10.648 -4.469 -10.758 1 72.44 99 VAL A N 1
ATOM 815 C CA . VAL A 1 99 ? -10.883 -4.957 -12.109 1 72.44 99 VAL A CA 1
ATOM 816 C C . VAL A 1 99 ? -11.172 -6.457 -12.078 1 72.44 99 VAL A C 1
ATOM 818 O O . VAL A 1 99 ? -10.445 -7.223 -11.438 1 72.44 99 VAL A O 1
ATOM 821 N N . GLY A 1 100 ? -12.336 -6.812 -12.359 1 57.84 100 GLY A N 1
ATOM 822 C CA . GLY A 1 100 ? -12.82 -8.18 -12.383 1 57.84 100 GLY A CA 1
ATOM 823 C C . GLY A 1 100 ? -12.008 -9.086 -13.289 1 57.84 100 GLY A C 1
ATOM 824 O O . GLY A 1 100 ? -12.016 -10.312 -13.125 1 57.84 100 GLY A O 1
ATOM 825 N N . ILE A 1 101 ? -11.328 -8.578 -14.273 1 46.25 101 ILE A N 1
ATOM 826 C CA . ILE A 1 101 ? -10.867 -9.461 -15.344 1 46.25 101 ILE A CA 1
ATOM 827 C C . ILE A 1 101 ? -9.523 -10.07 -14.961 1 46.25 101 ILE A C 1
ATOM 829 O O . ILE A 1 101 ? -9.055 -11.008 -15.609 1 46.25 101 ILE A O 1
ATOM 833 N N . LEU A 1 102 ? -8.852 -9.602 -14.055 1 50.81 102 LEU A N 1
ATOM 834 C CA . LEU A 1 102 ? -7.527 -10.18 -13.844 1 50.81 102 LEU A CA 1
ATOM 835 C C . LEU A 1 102 ? -7.629 -11.562 -13.219 1 50.81 102 LEU A C 1
ATOM 837 O O . LEU A 1 102 ? -6.609 -12.172 -12.875 1 50.81 102 LEU A O 1
ATOM 841 N N . GLN A 1 103 ? -8.758 -12.094 -13.195 1 39.22 103 GLN A N 1
ATOM 842 C CA . GLN A 1 103 ? -8.852 -13.477 -12.75 1 39.22 103 GLN A CA 1
ATOM 843 C C . GLN A 1 103 ? -8.5 -14.445 -13.867 1 39.22 103 GLN A C 1
ATOM 845 O O . GLN A 1 103 ? -8.836 -14.211 -15.031 1 39.22 103 GLN A O 1
ATOM 850 N N . MET B 1 1 ? -13.82 61.594 45.094 1 27.75 1 MET B N 1
ATOM 851 C CA . MET B 1 1 ? -14.609 60.625 44.344 1 27.75 1 MET B CA 1
ATOM 852 C C . MET B 1 1 ? -13.953 60.312 43 1 27.75 1 MET B C 1
ATOM 854 O O . MET B 1 1 ? -14.242 59.312 42.375 1 27.75 1 MET B O 1
ATOM 858 N N . ASP B 1 2 ? -13.148 61.281 42.344 1 25.7 2 ASP B N 1
ATOM 859 C CA . ASP B 1 2 ? -12.867 61.375 40.906 1 25.7 2 ASP B CA 1
ATOM 860 C C . ASP B 1 2 ? -11.719 60.438 40.531 1 25.7 2 ASP B C 1
ATOM 862 O O . ASP B 1 2 ? -11.219 60.5 39.406 1 25.7 2 ASP B O 1
ATOM 866 N N . TYR B 1 3 ? -10.797 60.031 41.469 1 31.73 3 TYR B N 1
ATOM 867 C CA . TYR B 1 3 ? -9.523 59.438 41.125 1 31.73 3 TYR B CA 1
ATOM 868 C C . TYR B 1 3 ? -9.742 58.125 40.375 1 31.73 3 TYR B C 1
ATOM 870 O O . TYR B 1 3 ? -8.789 57.5 39.875 1 31.73 3 TYR B O 1
ATOM 878 N N . ARG B 1 4 ? -10.93 57.344 40.5 1 32.78 4 ARG B N 1
ATOM 879 C CA . ARG B 1 4 ? -11.156 56 40 1 32.78 4 ARG B CA 1
ATOM 880 C C . ARG B 1 4 ? -11.164 55.969 38.469 1 32.78 4 ARG B C 1
ATOM 882 O O . ARG B 1 4 ? -11.086 54.906 37.844 1 32.78 4 ARG B O 1
ATOM 889 N N . LEU B 1 5 ? -11.477 57.125 37.812 1 36.62 5 LEU B N 1
ATOM 890 C CA . LEU B 1 5 ? -11.766 57.094 36.375 1 36.62 5 LEU B CA 1
ATOM 891 C C . LEU B 1 5 ? -10.492 56.875 35.562 1 36.62 5 LEU B C 1
ATOM 893 O O . LEU B 1 5 ? -10.523 56.281 34.5 1 36.62 5 LEU B O 1
ATOM 897 N N . GLN B 1 6 ? -9.312 57.375 36.031 1 37.91 6 GLN B N 1
ATOM 898 C CA . GLN B 1 6 ? -8.211 57.5 35.094 1 37.91 6 GLN B CA 1
ATOM 899 C C . GLN B 1 6 ? -7.625 56.125 34.75 1 37.91 6 GLN B C 1
ATOM 901 O O . GLN B 1 6 ? -7.195 55.875 33.625 1 37.91 6 GLN B O 1
ATOM 906 N N . LEU B 1 7 ? -7.453 55.219 35.812 1 38.81 7 LEU B N 1
ATOM 907 C CA . LEU B 1 7 ? -6.66 54.031 35.531 1 38.81 7 LEU B CA 1
ATOM 908 C C . LEU B 1 7 ? -7.387 53.094 34.562 1 38.81 7 LEU B C 1
ATOM 910 O O . LEU B 1 7 ? -6.754 52.344 33.812 1 38.81 7 LEU B O 1
ATOM 914 N N . VAL B 1 8 ? -8.773 53.125 34.375 1 39.31 8 VAL B N 1
ATOM 915 C CA . VAL B 1 8 ? -9.484 52.188 33.5 1 39.31 8 VAL B CA 1
ATOM 916 C C . VAL B 1 8 ? -9.148 52.5 32.031 1 39.31 8 VAL B C 1
ATOM 918 O O . VAL B 1 8 ? -9.164 51.594 31.188 1 39.31 8 VAL B O 1
ATOM 921 N N . ASP B 1 9 ? -8.969 53.781 31.609 1 39.28 9 ASP B N 1
ATOM 922 C CA . ASP B 1 9 ? -8.844 54.062 30.188 1 39.28 9 ASP B CA 1
ATOM 923 C C . ASP B 1 9 ? -7.527 53.531 29.625 1 39.28 9 ASP B C 1
ATOM 925 O O . ASP B 1 9 ? -7.445 53.188 28.453 1 39.28 9 ASP B O 1
ATOM 929 N N . GLU B 1 10 ? -6.375 53.562 30.438 1 40.31 10 GLU B N 1
ATOM 930 C CA . GLU B 1 10 ? -5.105 53.188 29.812 1 40.31 10 GLU B CA 1
ATOM 931 C C . GLU B 1 10 ? -5.07 51.719 29.484 1 40.31 10 GLU B C 1
ATOM 933 O O . GLU B 1 10 ? -4.293 51.281 28.625 1 40.31 10 GLU B O 1
ATOM 938 N N . ILE B 1 11 ? -5.723 50.844 30.391 1 39.16 11 ILE B N 1
ATOM 939 C CA . ILE B 1 11 ? -5.578 49.438 30.094 1 39.16 11 ILE B CA 1
ATOM 940 C C . ILE B 1 11 ? -6.273 49.094 28.781 1 39.16 11 ILE B C 1
ATOM 942 O O . ILE B 1 11 ? -5.871 48.188 28.078 1 39.16 11 ILE B O 1
ATOM 946 N N . ILE B 1 12 ? -7.395 49.875 28.391 1 40.09 12 ILE B N 1
ATOM 947 C CA . ILE B 1 12 ? -8.125 49.562 27.172 1 40.09 12 ILE B CA 1
ATOM 948 C C . ILE B 1 12 ? -7.238 49.844 25.953 1 40.09 12 ILE B C 1
ATOM 950 O O . ILE B 1 12 ? -7.312 49.125 24.953 1 40.09 12 ILE B O 1
ATOM 954 N N . THR B 1 13 ? -6.5 50.938 25.969 1 36.97 13 THR B N 1
ATOM 955 C CA . THR B 1 13 ? -5.824 51.25 24.719 1 36.97 13 THR B CA 1
ATOM 956 C C . THR B 1 13 ? -4.766 50.219 24.391 1 36.97 13 THR B C 1
ATOM 958 O O . THR B 1 13 ? -4.438 50 23.219 1 36.97 13 THR B O 1
ATOM 961 N N . LYS B 1 14 ? -3.877 49.781 25.375 1 35.22 14 LYS B N 1
ATOM 962 C CA . LYS B 1 14 ? -2.766 48.938 24.938 1 35.22 14 LYS B CA 1
ATOM 963 C C . LYS B 1 14 ? -3.27 47.625 24.359 1 35.22 14 LYS B C 1
ATOM 965 O O . LYS B 1 14 ? -2.551 46.938 23.625 1 35.22 14 LYS B O 1
ATOM 970 N N . TYR B 1 15 ? -4.293 46.938 24.906 1 35.78 15 TYR B N 1
ATOM 971 C CA . TYR B 1 15 ? -4.711 45.656 24.375 1 35.78 15 TYR B CA 1
ATOM 972 C C . TYR B 1 15 ? -5.344 45.812 23 1 35.78 15 TYR B C 1
ATOM 974 O O . TYR B 1 15 ? -5.82 44.812 22.422 1 35.78 15 TYR B O 1
ATOM 982 N N . SER B 1 16 ? -5.801 46.938 22.516 1 35.41 16 SER B N 1
ATOM 983 C CA . SER B 1 16 ? -6.383 47 21.188 1 35.41 16 SER B CA 1
ATOM 984 C C . SER B 1 16 ? -5.344 46.688 20.109 1 35.41 16 SER B C 1
ATOM 986 O O . SER B 1 16 ? -5.473 47.125 18.969 1 35.41 16 SER B O 1
ATOM 988 N N . GLY B 1 17 ? -4.07 46.375 20.484 1 31.05 17 GLY B N 1
ATOM 989 C CA . GLY B 1 17 ? -3.131 46.312 19.375 1 31.05 17 GLY B CA 1
ATOM 990 C C . GLY B 1 17 ? -3.635 45.469 18.219 1 31.05 17 GLY B C 1
ATOM 991 O O . GLY B 1 17 ? -4.645 44.75 18.359 1 31.05 17 GLY B O 1
ATOM 992 N N . ASN B 1 18 ? -2.799 45.438 17.031 1 34.09 18 ASN B N 1
ATOM 993 C CA . ASN B 1 18 ? -2.904 44.906 15.672 1 34.09 18 ASN B CA 1
ATOM 994 C C . ASN B 1 18 ? -3.197 43.406 15.664 1 34.09 18 ASN B C 1
ATOM 996 O O . ASN B 1 18 ? -2.441 42.625 16.234 1 34.09 18 ASN B O 1
ATOM 1000 N N . GLY B 1 19 ? -4.383 42.969 15.891 1 31.67 19 GLY B N 1
ATOM 1001 C CA . GLY B 1 19 ? -4.867 41.625 15.703 1 31.67 19 GLY B CA 1
ATOM 1002 C C . GLY B 1 19 ? -4.258 40.938 14.492 1 31.67 19 GLY B C 1
ATOM 1003 O O . GLY B 1 19 ? -4.543 41.312 13.352 1 31.67 19 GLY B O 1
ATOM 1004 N N . SER B 1 20 ? -2.961 40.656 14.398 1 34.75 20 SER B N 1
ATOM 1005 C CA . SER B 1 20 ? -2.4 39.812 13.336 1 34.75 20 SER B CA 1
ATOM 1006 C C . SER B 1 20 ? -3.332 38.656 12.992 1 34.75 20 SER B C 1
ATOM 1008 O O . SER B 1 20 ? -3.871 38 13.883 1 34.75 20 SER B O 1
ATOM 1010 N N . ALA B 1 21 ? -4.094 38.719 11.906 1 35.97 21 ALA B N 1
ATOM 1011 C CA . ALA B 1 21 ? -4.926 37.719 11.266 1 35.97 21 ALA B CA 1
ATOM 1012 C C . ALA B 1 21 ? -4.273 36.344 11.359 1 35.97 21 ALA B C 1
ATOM 1014 O O . ALA B 1 21 ? -3.24 36.094 10.742 1 35.97 21 ALA B O 1
ATOM 1015 N N . LYS B 1 22 ? -4.227 35.75 12.438 1 35.75 22 LYS B N 1
ATOM 1016 C CA . LYS B 1 22 ? -3.854 34.344 12.492 1 35.75 22 LYS B CA 1
ATOM 1017 C C . LYS B 1 22 ? -4.504 33.562 11.359 1 35.75 22 LYS B C 1
ATOM 1019 O O . LYS B 1 22 ? -5.684 33.75 11.055 1 35.75 22 LYS B O 1
ATOM 1024 N N . LYS B 1 23 ? -3.814 33.188 10.32 1 36.28 23 LYS B N 1
ATOM 1025 C CA . LYS B 1 23 ? -4.188 32.25 9.266 1 36.28 23 LYS B CA 1
ATOM 1026 C C . LYS B 1 23 ? -5.031 31.109 9.82 1 36.28 23 LYS B C 1
ATOM 1028 O O . LYS B 1 23 ? -4.684 30.516 10.844 1 36.28 23 LYS B O 1
ATOM 1033 N N . LYS B 1 24 ? -6.379 31.156 9.797 1 32.47 24 LYS B N 1
ATOM 1034 C CA . LYS B 1 24 ? -7.301 30.047 10.031 1 32.47 24 LYS B CA 1
ATOM 1035 C C . LYS B 1 24 ? -6.684 28.719 9.594 1 32.47 24 LYS B C 1
ATOM 1037 O O . LYS B 1 24 ? -6.211 28.594 8.461 1 32.47 24 LYS B O 1
ATOM 1042 N N . GLY B 1 25 ? -5.965 28.062 10.422 1 32.62 25 GLY B N 1
ATOM 1043 C CA . GLY B 1 25 ? -5.5 26.719 10.094 1 32.62 25 GLY B CA 1
ATOM 1044 C C . GLY B 1 25 ? -6.531 25.906 9.344 1 32.62 25 GLY B C 1
ATOM 1045 O O . GLY B 1 25 ? -7.711 26.266 9.305 1 32.62 25 GLY B O 1
ATOM 1046 N N . ARG B 1 26 ? -6.234 25.109 8.359 1 37.88 26 ARG B N 1
ATOM 1047 C CA . ARG B 1 26 ? -7.07 24.219 7.57 1 37.88 26 ARG B CA 1
ATOM 1048 C C . ARG B 1 26 ? -8.039 23.453 8.461 1 37.88 26 ARG B C 1
ATOM 1050 O O . ARG B 1 26 ? -7.652 22.938 9.516 1 37.88 26 ARG B O 1
ATOM 1057 N N . PRO B 1 27 ? -9.32 23.75 8.617 1 36.81 27 PRO B N 1
ATOM 1058 C CA . PRO B 1 27 ? -10.273 22.953 9.383 1 36.81 27 PRO B CA 1
ATOM 1059 C C . PRO B 1 27 ? -9.969 21.453 9.32 1 36.81 27 PRO B C 1
ATOM 1061 O O . PRO B 1 27 ? -9.477 20.969 8.297 1 36.81 27 PRO B O 1
ATOM 1064 N N . GLY B 1 28 ? -9.461 20.859 10.406 1 39.78 28 GLY B N 1
ATOM 1065 C CA . GLY B 1 28 ? -9.344 19.406 10.453 1 39.78 28 GLY B CA 1
ATOM 1066 C C . GLY B 1 28 ? -10.508 18.688 9.789 1 39.78 28 GLY B C 1
ATOM 1067 O O . GLY B 1 28 ? -11.672 18.984 10.086 1 39.78 28 GLY B O 1
ATOM 1068 N N . TYR B 1 29 ? -10.57 18.578 8.531 1 41.34 29 TYR B N 1
ATOM 1069 C CA . TYR B 1 29 ? -11.656 17.828 7.914 1 41.34 29 TYR B CA 1
ATOM 1070 C C . TYR B 1 29 ? -12.117 16.688 8.82 1 41.34 29 TYR B C 1
ATOM 1072 O O . TYR B 1 29 ? -11.297 15.961 9.375 1 41.34 29 TYR B O 1
ATOM 1080 N N . PRO B 1 30 ? -13.141 16.797 9.539 1 44.19 30 PRO B N 1
ATOM 1081 C CA . PRO B 1 30 ? -13.695 15.617 10.195 1 44.19 30 PRO B CA 1
ATOM 1082 C C . PRO B 1 30 ? -13.547 14.344 9.367 1 44.19 30 PRO B C 1
ATOM 1084 O O . PRO B 1 30 ? -13.773 14.367 8.156 1 44.19 30 PRO B O 1
ATOM 1087 N N . LEU B 1 31 ? -12.477 13.57 9.523 1 52.34 31 LEU B N 1
ATOM 1088 C CA . LEU B 1 31 ? -12.438 12.266 8.867 1 52.34 31 LEU B CA 1
ATOM 1089 C C . LEU B 1 31 ? -13.836 11.656 8.805 1 52.34 31 LEU B C 1
ATOM 1091 O O . LEU B 1 31 ? -14.516 11.547 9.82 1 52.34 31 LEU B O 1
ATOM 1095 N N . SER B 1 32 ? -14.539 12 7.805 1 57.34 32 SER B N 1
ATOM 1096 C CA . SER B 1 32 ? -15.906 11.602 7.492 1 57.34 32 SER B CA 1
ATOM 1097 C C . SER B 1 32 ? -16.109 10.109 7.742 1 57.34 32 SER B C 1
ATOM 1099 O O . SER B 1 32 ? -15.188 9.312 7.605 1 57.34 32 SER B O 1
ATOM 1101 N N . ILE B 1 33 ? -17.109 9.719 8.5 1 59.44 33 ILE B N 1
ATOM 1102 C CA . ILE B 1 33 ? -17.641 8.375 8.68 1 59.44 33 ILE B CA 1
ATOM 1103 C C . ILE B 1 33 ? -17.5 7.586 7.379 1 59.44 33 ILE B C 1
ATOM 1105 O O . ILE B 1 33 ? -17.344 6.363 7.402 1 59.44 33 ILE B O 1
ATOM 1109 N N . LYS B 1 34 ? -17.453 8.281 6.262 1 61.47 34 LYS B N 1
ATOM 1110 C CA . LYS B 1 34 ? -17.359 7.594 4.977 1 61.47 34 LYS B CA 1
ATOM 1111 C C . LYS B 1 34 ? -15.984 6.953 4.789 1 61.47 34 LYS B C 1
ATOM 1113 O O . LYS B 1 34 ? -15.859 5.918 4.137 1 61.47 34 LYS B O 1
ATOM 1118 N N . ARG B 1 35 ? -15.039 7.57 5.488 1 66.38 35 ARG B N 1
ATOM 1119 C CA . ARG B 1 35 ? -13.695 7.008 5.414 1 66.38 35 ARG B CA 1
ATOM 1120 C C . ARG B 1 35 ? -13.664 5.59 5.973 1 66.38 35 ARG B C 1
ATOM 1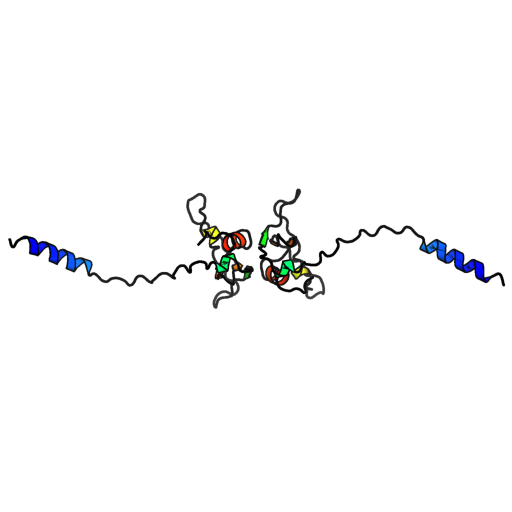122 O O . ARG B 1 35 ? -12.922 4.738 5.48 1 66.38 35 ARG B O 1
ATOM 1129 N N . LEU B 1 36 ? -14.484 5.426 6.871 1 68.81 36 LEU B N 1
ATOM 1130 C CA . LEU B 1 36 ? -14.469 4.152 7.582 1 68.81 36 LEU B CA 1
ATOM 1131 C C . LEU B 1 36 ? -15.305 3.109 6.852 1 68.81 36 LEU B C 1
ATOM 1133 O O . LEU B 1 36 ? -15.156 1.908 7.086 1 68.81 36 LEU B O 1
ATOM 1137 N N . THR B 1 37 ? -16.062 3.529 5.855 1 68.88 37 THR B N 1
ATOM 1138 C CA . THR B 1 37 ? -17 2.58 5.258 1 68.88 37 THR B CA 1
ATOM 1139 C C . THR B 1 37 ? -16.703 2.396 3.771 1 68.88 37 THR B C 1
ATOM 1141 O O . THR B 1 37 ? -17.125 1.408 3.166 1 68.88 37 THR B O 1
ATOM 1144 N N . GLU B 1 38 ? -15.945 3.213 3.215 1 79.88 38 GLU B N 1
ATOM 1145 C CA . GLU B 1 38 ? -15.68 3.152 1.779 1 79.88 38 GLU B CA 1
ATOM 1146 C C . GLU B 1 38 ? -14.453 2.291 1.479 1 79.88 38 GLU B C 1
ATOM 1148 O O . GLU B 1 38 ? -13.703 1.93 2.389 1 79.88 38 GLU B O 1
ATOM 1153 N N . ARG B 1 39 ? -14.422 1.872 0.198 1 87.75 39 ARG B N 1
ATOM 1154 C CA . ARG B 1 39 ? -13.242 1.16 -0.275 1 87.75 39 ARG B CA 1
ATOM 1155 C C . ARG B 1 39 ? -12.102 2.129 -0.577 1 87.75 39 ARG B C 1
ATOM 1157 O O . ARG B 1 39 ? -12.227 2.98 -1.459 1 87.75 39 ARG B O 1
ATOM 1164 N N . HIS B 1 40 ? -11.055 2.137 0.228 1 92.44 40 HIS B N 1
ATOM 1165 C CA . HIS B 1 40 ? -9.859 2.955 0.051 1 92.44 40 HIS B CA 1
ATOM 1166 C C . HIS B 1 40 ? -8.711 2.141 -0.549 1 92.44 40 HIS B C 1
ATOM 1168 O O . HIS B 1 40 ? -8.43 1.03 -0.093 1 92.44 40 HIS B O 1
ATOM 1174 N N . PHE B 1 41 ? -8.148 2.746 -1.603 1 94.94 41 PHE B N 1
ATOM 1175 C CA . PHE B 1 41 ? -7.012 2.084 -2.236 1 94.94 41 PHE B CA 1
ATOM 1176 C C . PHE B 1 41 ? -5.789 2.992 -2.244 1 94.94 41 PHE B C 1
ATOM 1178 O O . PHE B 1 41 ? -5.91 4.203 -2.436 1 94.94 41 PHE B O 1
ATOM 1185 N N . PRO B 1 42 ? -4.551 2.346 -2.008 1 97.56 42 PRO B N 1
ATOM 1186 C CA . PRO B 1 42 ? -3.324 3.139 -2.137 1 97.56 42 PRO B CA 1
ATOM 1187 C C . PRO B 1 42 ? -3.07 3.604 -3.57 1 97.56 42 PRO B C 1
ATOM 1189 O O . PRO B 1 42 ? -3.367 2.877 -4.52 1 97.56 42 PRO B O 1
ATOM 1192 N N . SER B 1 43 ? -2.594 4.789 -3.682 1 97.69 43 SER B N 1
ATOM 1193 C CA . SER B 1 43 ? -2.141 5.352 -4.949 1 97.69 43 SER B CA 1
ATOM 1194 C C . SER B 1 43 ? -0.883 6.195 -4.758 1 97.69 43 SER B C 1
ATOM 1196 O O . SER B 1 43 ? -0.481 6.477 -3.629 1 97.69 43 SER B O 1
ATOM 1198 N N . HIS B 1 44 ? -0.262 6.441 -5.836 1 98.25 44 HIS B N 1
ATOM 1199 C CA . HIS B 1 44 ? 0.893 7.328 -5.762 1 98.25 44 HIS B CA 1
ATOM 1200 C C . HIS B 1 44 ? 0.462 8.781 -5.57 1 98.25 44 HIS B C 1
ATOM 1202 O O . HIS B 1 44 ? -0.518 9.227 -6.172 1 98.25 44 HIS B O 1
ATOM 1208 N N . ILE B 1 45 ? 1.228 9.453 -4.723 1 98.25 45 ILE B N 1
ATOM 1209 C CA . ILE B 1 45 ? 1.025 10.891 -4.59 1 98.25 45 ILE B CA 1
ATOM 1210 C C . ILE B 1 45 ? 1.231 11.57 -5.941 1 98.25 45 ILE B C 1
ATOM 1212 O O . ILE B 1 45 ? 2.252 11.359 -6.602 1 98.25 45 ILE B O 1
ATOM 1216 N N . PRO B 1 46 ? 0.224 12.375 -6.355 1 97.12 46 PRO B N 1
ATOM 1217 C CA . PRO B 1 46 ? 0.359 13 -7.676 1 97.12 46 PRO B CA 1
ATOM 1218 C C . PRO B 1 46 ? 1.563 13.93 -7.766 1 97.12 46 PRO B C 1
ATOM 1220 O O . PRO B 1 46 ? 1.968 14.523 -6.762 1 97.12 46 PRO B O 1
ATOM 1223 N N . PRO B 1 47 ? 2.07 14.062 -9 1 97.38 47 PRO B N 1
ATOM 1224 C CA . PRO B 1 47 ? 3.215 14.961 -9.195 1 97.38 47 PRO B CA 1
ATOM 1225 C C . PRO B 1 47 ? 2.865 16.422 -8.961 1 97.38 47 PRO B C 1
ATOM 1227 O O . PRO B 1 47 ? 1.697 16.812 -9.062 1 97.38 47 PRO B O 1
ATOM 1230 N N . THR B 1 48 ? 3.904 17.188 -8.547 1 96.5 48 THR B N 1
ATOM 1231 C CA . THR B 1 48 ? 3.805 18.641 -8.461 1 96.5 48 THR B CA 1
ATOM 1232 C C . THR B 1 48 ? 4.578 19.297 -9.594 1 96.5 48 THR B C 1
ATOM 1234 O O . THR B 1 48 ? 5.207 18.625 -10.406 1 96.5 48 THR B O 1
ATOM 1237 N N . GLU B 1 49 ? 4.461 20.547 -9.758 1 96.44 49 GLU B N 1
ATOM 1238 C CA . GLU B 1 49 ? 5.188 21.281 -10.781 1 96.44 49 GLU B CA 1
ATOM 1239 C C . GLU B 1 49 ? 6.695 21.078 -10.648 1 96.44 49 GLU B C 1
ATOM 1241 O O . GLU B 1 49 ? 7.402 20.984 -11.656 1 96.44 49 GLU B O 1
ATOM 1246 N N . LYS B 1 50 ? 7.188 20.922 -9.508 1 97.12 50 LYS B N 1
ATOM 1247 C CA . LYS B 1 50 ? 8.625 20.891 -9.234 1 97.12 50 LYS B CA 1
ATOM 1248 C C . LYS B 1 50 ? 9.133 19.469 -9.102 1 97.12 50 LYS B C 1
ATOM 1250 O O . LYS B 1 50 ? 10.328 19.219 -9.266 1 97.12 50 LYS B O 1
ATOM 1255 N N . LYS B 1 51 ? 8.195 18.547 -8.688 1 97.5 51 LYS B N 1
ATOM 1256 C CA . LYS B 1 51 ? 8.648 17.188 -8.375 1 97.5 51 LYS B CA 1
ATOM 1257 C C . LYS B 1 51 ? 7.75 16.156 -9.031 1 97.5 51 LYS B C 1
ATOM 1259 O O . LYS B 1 51 ? 6.543 16.125 -8.789 1 97.5 51 LYS B O 1
ATOM 1264 N N . ARG B 1 52 ? 8.289 15.227 -9.844 1 97.19 52 ARG B N 1
ATOM 1265 C CA . ARG B 1 52 ? 7.559 14.188 -10.562 1 97.19 52 ARG B CA 1
ATOM 1266 C C . ARG B 1 52 ? 7.047 13.117 -9.609 1 97.19 52 ARG B C 1
ATOM 1268 O O . ARG B 1 52 ? 5.953 12.578 -9.797 1 97.19 52 ARG B O 1
ATOM 1275 N N . GLU B 1 53 ? 7.859 12.727 -8.609 1 97.38 53 GLU B N 1
ATOM 1276 C CA . GLU B 1 53 ? 7.496 11.711 -7.621 1 97.38 53 GLU B CA 1
ATOM 1277 C C . GLU B 1 53 ? 7.668 12.242 -6.199 1 97.38 53 GLU B C 1
ATOM 1279 O O . GLU B 1 53 ? 8.656 11.93 -5.531 1 97.38 53 GLU B O 1
ATOM 1284 N N . PRO B 1 54 ? 6.754 13.031 -5.801 1 98.19 54 PRO B N 1
ATOM 1285 C CA . PRO B 1 54 ? 6.891 13.633 -4.477 1 98.19 54 PRO B CA 1
ATOM 1286 C C . PRO B 1 54 ? 6.672 12.633 -3.346 1 98.19 54 PRO B C 1
ATOM 1288 O O . PRO B 1 54 ? 6.066 11.578 -3.559 1 98.19 54 PRO B O 1
ATOM 1291 N N . THR B 1 55 ? 7.199 12.891 -2.25 1 98.44 55 THR B N 1
ATOM 1292 C CA . THR B 1 55 ? 6.957 12.156 -1.012 1 98.44 55 THR B CA 1
ATOM 1293 C C . THR B 1 55 ? 6.379 13.086 0.057 1 98.44 55 THR B C 1
ATOM 1295 O O . THR B 1 55 ? 6.535 14.305 -0.019 1 98.44 55 THR B O 1
ATOM 1298 N N . ARG B 1 56 ? 5.652 12.539 0.972 1 98.25 56 ARG B N 1
ATOM 1299 C CA . ARG B 1 56 ? 5.117 13.227 2.143 1 98.25 56 ARG B CA 1
ATOM 1300 C C . ARG B 1 56 ? 5.266 12.375 3.395 1 98.25 56 ARG B C 1
ATOM 1302 O O . ARG B 1 56 ? 5.457 11.156 3.305 1 98.25 56 ARG B O 1
ATOM 1309 N N . ARG B 1 57 ? 5.176 13.07 4.484 1 98.19 57 ARG B N 1
ATOM 1310 C CA . ARG B 1 57 ? 5.234 12.344 5.75 1 98.19 57 ARG B CA 1
ATOM 1311 C C . ARG B 1 57 ? 3.973 11.523 5.969 1 98.19 57 ARG B C 1
ATOM 1313 O O . ARG B 1 57 ? 2.867 11.977 5.664 1 98.19 57 ARG B O 1
ATOM 1320 N N . CYS B 1 58 ? 4.25 10.297 6.348 1 98.12 58 CYS B N 1
ATOM 1321 C CA . CYS B 1 58 ? 3.125 9.492 6.809 1 98.12 58 CYS B CA 1
ATOM 1322 C C . CYS B 1 58 ? 2.506 10.086 8.062 1 98.12 58 CYS B C 1
ATOM 1324 O O . CYS B 1 58 ? 3.186 10.242 9.086 1 98.12 58 CYS B O 1
ATOM 1326 N N . ILE B 1 59 ? 1.204 10.289 7.992 1 96.38 59 ILE B N 1
ATOM 1327 C CA . ILE B 1 59 ? 0.56 10.984 9.102 1 96.38 59 ILE B CA 1
ATOM 1328 C C . ILE B 1 59 ? 0.458 10.055 10.305 1 96.38 59 ILE B C 1
ATOM 1330 O O . ILE B 1 59 ? 0.463 10.508 11.453 1 96.38 59 ILE B O 1
ATOM 1334 N N . VAL B 1 60 ? 0.359 8.797 10.102 1 96.31 60 VAL B N 1
ATOM 1335 C CA . VAL B 1 60 ? 0.244 7.828 11.188 1 96.31 60 VAL B CA 1
ATOM 1336 C C . VAL B 1 60 ? 1.584 7.695 11.914 1 96.31 60 VAL B C 1
ATOM 1338 O O . VAL B 1 60 ? 1.643 7.758 13.141 1 96.31 60 VAL B O 1
ATOM 1341 N N . CYS B 1 61 ? 2.613 7.496 11.148 1 96.94 61 CYS B N 1
ATOM 1342 C CA . CYS B 1 61 ? 3.936 7.43 11.758 1 96.94 61 CYS B CA 1
ATOM 1343 C C . CYS B 1 61 ? 4.254 8.711 12.508 1 96.94 61 CYS B C 1
ATOM 1345 O O . CYS B 1 61 ? 4.875 8.68 13.57 1 96.94 61 CYS B O 1
ATOM 1347 N N . TYR B 1 62 ? 3.838 9.781 11.906 1 96.88 62 TYR B N 1
ATOM 1348 C CA . TYR B 1 62 ? 4.141 11.086 12.484 1 96.88 62 TYR B CA 1
ATOM 1349 C C . TYR B 1 62 ? 3.508 11.234 13.859 1 96.88 62 TYR B C 1
ATOM 1351 O O . TYR B 1 62 ? 4.016 11.977 14.703 1 96.88 62 TYR B O 1
ATOM 1359 N N . MET B 1 63 ? 2.389 10.57 14.078 1 94.44 63 MET B N 1
ATOM 1360 C CA . MET B 1 63 ? 1.679 10.633 15.359 1 94.44 63 MET B CA 1
ATOM 1361 C C . MET B 1 63 ? 2.434 9.867 16.438 1 94.44 63 MET B C 1
ATOM 1363 O O . MET B 1 63 ? 2.107 9.969 17.625 1 94.44 63 MET B O 1
ATOM 1367 N N . GLU B 1 64 ? 3.41 9.125 16.016 1 95.25 64 GLU B N 1
ATOM 1368 C CA . GLU B 1 64 ? 4.227 8.359 16.953 1 95.25 64 GLU B CA 1
ATOM 1369 C C . GLU B 1 64 ? 5.496 9.117 17.328 1 95.25 64 GLU B C 1
ATOM 1371 O O . GLU B 1 64 ? 5.941 9.992 16.578 1 95.25 64 GLU B O 1
ATOM 1376 N N . ARG B 1 65 ? 6.105 8.805 18.453 1 95.69 65 ARG B N 1
ATOM 1377 C CA . ARG B 1 65 ? 7.336 9.422 18.938 1 95.69 65 ARG B CA 1
ATOM 1378 C C . ARG B 1 65 ? 8.484 8.414 18.969 1 95.69 65 ARG B C 1
ATOM 1380 O O . ARG B 1 65 ? 8.281 7.25 19.312 1 95.69 65 ARG B O 1
ATOM 1387 N N . ASP B 1 66 ? 9.68 8.969 18.641 1 95.75 66 ASP B N 1
ATOM 1388 C CA . ASP B 1 66 ? 10.852 8.109 18.734 1 95.75 66 ASP B CA 1
ATOM 1389 C C . ASP B 1 66 ? 11.438 8.117 20.141 1 95.75 66 ASP B C 1
ATOM 1391 O O . ASP B 1 66 ? 10.82 8.648 21.062 1 95.75 66 ASP B O 1
ATOM 1395 N N . SER B 1 67 ? 12.484 7.461 20.359 1 96.5 67 SER B N 1
ATOM 1396 C CA . SER B 1 67 ? 13.07 7.27 21.672 1 96.5 67 SER B CA 1
ATOM 1397 C C . SER B 1 67 ? 13.492 8.602 22.297 1 96.5 67 SER B C 1
ATOM 1399 O O . SER B 1 67 ? 13.633 8.711 23.516 1 96.5 67 SER B O 1
ATOM 1401 N N . LYS B 1 68 ? 13.68 9.617 21.578 1 97.81 68 LYS B N 1
ATOM 1402 C CA . LYS B 1 68 ? 14.094 10.93 22.062 1 97.81 68 LYS B CA 1
ATOM 1403 C C . LYS B 1 68 ? 12.891 11.859 22.219 1 97.81 68 LYS B C 1
ATOM 1405 O O . LYS B 1 68 ? 13.047 13.039 22.531 1 97.81 68 LYS B O 1
ATOM 1410 N N . GLY B 1 69 ? 11.742 11.383 21.922 1 96.56 69 GLY B N 1
ATOM 1411 C CA . GLY B 1 69 ? 10.523 12.164 22.094 1 96.56 69 GLY B CA 1
ATOM 1412 C C . GLY B 1 69 ? 10.148 12.977 20.875 1 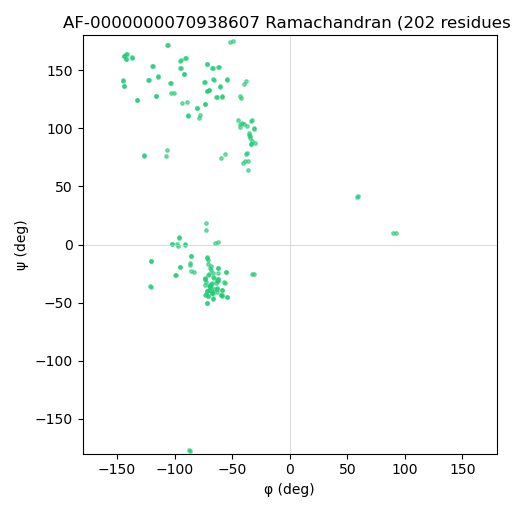96.56 69 GLY B 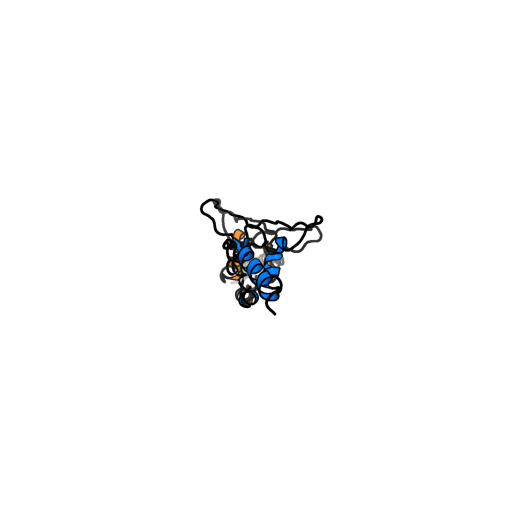C 1
ATOM 1413 O O . GLY B 1 69 ? 9.266 13.836 20.938 1 96.56 69 GLY B O 1
ATOM 1414 N N . LYS B 1 70 ? 10.82 12.703 19.891 1 97.69 70 LYS B N 1
ATOM 1415 C CA . LYS B 1 70 ? 10.539 13.43 18.656 1 97.69 70 LYS B CA 1
ATOM 1416 C C . LYS B 1 70 ? 9.562 12.656 17.766 1 97.69 70 LYS B C 1
ATOM 1418 O O . LYS B 1 70 ? 9.508 11.422 17.828 1 97.69 70 LYS B O 1
ATOM 1423 N N . ASN B 1 71 ? 8.773 13.352 16.938 1 97.12 71 ASN B N 1
ATOM 1424 C CA . ASN B 1 71 ? 7.887 12.727 15.961 1 97.12 71 ASN B CA 1
ATOM 1425 C C . ASN B 1 71 ? 8.664 11.883 14.953 1 97.12 71 ASN B C 1
ATOM 1427 O O . ASN B 1 71 ? 9.742 12.273 14.516 1 97.12 71 ASN B O 1
ATOM 1431 N N . ILE B 1 72 ? 8.07 10.695 14.742 1 97.44 72 ILE B N 1
ATOM 1432 C CA . ILE B 1 72 ? 8.648 9.859 13.695 1 97.44 72 ILE B CA 1
ATOM 1433 C C . ILE B 1 72 ? 8.289 10.422 12.328 1 97.44 72 ILE B C 1
ATOM 1435 O O . ILE B 1 72 ? 7.105 10.578 12.008 1 97.44 72 ILE B O 1
ATOM 1439 N N . ARG B 1 73 ? 9.273 10.773 11.508 1 97.25 73 ARG B N 1
ATOM 1440 C CA . ARG B 1 73 ? 9.047 11.375 10.203 1 97.25 73 ARG B CA 1
ATOM 1441 C C . ARG B 1 73 ? 9.359 10.391 9.086 1 97.25 73 ARG B C 1
ATOM 1443 O O . ARG B 1 73 ? 10.375 10.516 8.398 1 97.25 73 ARG B O 1
ATOM 1450 N N . LYS B 1 74 ? 8.461 9.484 8.906 1 98.12 74 LYS B N 1
ATOM 1451 C CA . LYS B 1 74 ? 8.594 8.531 7.801 1 98.12 74 LYS B CA 1
ATOM 1452 C C . LYS B 1 74 ? 7.945 9.07 6.531 1 98.12 74 LYS B C 1
ATOM 1454 O O . LYS B 1 74 ? 6.77 9.445 6.531 1 98.12 74 LYS B O 1
ATOM 1459 N N . GLU B 1 75 ? 8.758 9.156 5.457 1 98.5 75 GLU B N 1
ATOM 1460 C CA . GLU B 1 75 ? 8.25 9.656 4.18 1 98.5 75 GLU B CA 1
ATOM 1461 C C . GLU B 1 75 ? 7.754 8.508 3.303 1 98.5 75 GLU B C 1
ATOM 1463 O O . GLU B 1 75 ? 8.312 7.414 3.324 1 98.5 75 GLU B O 1
ATOM 1468 N N . THR B 1 76 ? 6.797 8.797 2.586 1 98.56 76 THR B N 1
ATOM 1469 C CA . THR B 1 76 ? 6.195 7.809 1.695 1 98.56 76 THR B CA 1
ATOM 1470 C C . THR B 1 76 ? 5.77 8.461 0.381 1 98.56 76 THR B C 1
ATOM 1472 O O . THR B 1 76 ? 5.594 9.672 0.312 1 98.56 76 THR B O 1
ATOM 1475 N N . ARG B 1 77 ? 5.613 7.621 -0.6 1 98.44 77 ARG B N 1
ATOM 1476 C CA . ARG B 1 77 ? 5.07 8.047 -1.888 1 98.44 77 ARG B CA 1
ATOM 1477 C C . ARG B 1 77 ? 3.611 7.633 -2.031 1 98.44 77 ARG B C 1
ATOM 1479 O O . ARG B 1 77 ? 2.973 7.93 -3.043 1 98.44 77 ARG B O 1
ATOM 1486 N N . ILE B 1 78 ? 3.076 6.992 -1.03 1 98.69 78 ILE B N 1
ATOM 1487 C CA . ILE B 1 78 ? 1.741 6.402 -1.071 1 98.69 78 ILE B CA 1
ATOM 1488 C C . ILE B 1 78 ? 0.763 7.285 -0.302 1 98.69 78 ILE B C 1
ATOM 1490 O O . ILE B 1 78 ? 1.099 7.816 0.758 1 98.69 78 ILE B O 1
ATOM 1494 N N . TRP B 1 79 ? -0.436 7.445 -0.871 1 97.88 79 TRP B N 1
ATOM 1495 C CA . TRP B 1 79 ? -1.499 8.094 -0.11 1 97.88 79 TRP B CA 1
ATOM 1496 C C . TRP B 1 79 ? -2.854 7.469 -0.425 1 97.88 79 TRP B C 1
ATOM 1498 O O . TRP B 1 79 ? -2.967 6.645 -1.333 1 97.88 79 TRP B O 1
ATOM 1508 N N . CYS B 1 80 ? -3.783 7.699 0.416 1 95.62 80 CYS B N 1
ATOM 1509 C CA . CYS B 1 80 ? -5.176 7.414 0.097 1 95.62 80 CYS B CA 1
ATOM 1510 C C . CYS B 1 80 ? -5.781 8.531 -0.748 1 95.62 80 CYS B C 1
ATOM 1512 O O . CYS B 1 80 ? -5.914 9.664 -0.285 1 95.62 80 CYS B O 1
ATOM 1514 N N . ARG B 1 81 ? -6.152 8.094 -1.916 1 91.56 81 ARG B N 1
ATOM 1515 C CA . ARG B 1 81 ? -6.648 9.102 -2.846 1 91.56 81 ARG B CA 1
ATOM 1516 C C . ARG B 1 81 ? -7.922 9.758 -2.318 1 91.56 81 ARG B C 1
ATOM 1518 O O . ARG B 1 81 ? -8.109 10.969 -2.455 1 91.56 81 ARG B O 1
ATOM 1525 N N . TRP B 1 82 ? -8.75 8.977 -1.696 1 89.31 82 TRP B N 1
ATOM 1526 C CA . TRP B 1 82 ? -10.039 9.469 -1.212 1 89.31 82 TRP B CA 1
ATOM 1527 C C . TRP B 1 82 ? -9.844 10.414 -0.031 1 89.31 82 TRP B C 1
ATOM 1529 O O . TRP B 1 82 ? -10.477 11.469 0.03 1 89.31 82 TRP B O 1
ATOM 1539 N N . CYS B 1 83 ? -8.938 10.125 0.835 1 90.69 83 CYS B N 1
ATOM 1540 C CA . CYS B 1 83 ? -8.742 10.891 2.061 1 90.69 83 CYS B CA 1
ATOM 1541 C C . CYS B 1 83 ? -7.66 11.945 1.873 1 90.69 83 CYS B C 1
ATOM 1543 O O . CYS B 1 83 ? -7.52 12.852 2.697 1 90.69 83 CYS B O 1
ATOM 1545 N N . GLU B 1 84 ? -6.875 11.734 0.886 1 94.12 84 GLU B N 1
ATOM 1546 C CA . GLU B 1 84 ? -5.754 12.609 0.559 1 94.12 84 GLU B CA 1
ATOM 1547 C C . GLU B 1 84 ? -4.773 12.703 1.725 1 94.12 84 GLU B C 1
ATOM 1549 O O . GLU B 1 84 ? -4.359 13.805 2.104 1 94.12 84 GLU B O 1
ATOM 1554 N N . LYS B 1 85 ? -4.512 11.602 2.355 1 95.88 85 LYS B N 1
ATOM 1555 C CA . LYS B 1 85 ? -3.535 11.469 3.434 1 95.88 85 LYS B CA 1
ATOM 1556 C C . LYS B 1 85 ? -2.4 10.531 3.037 1 95.88 85 LYS B C 1
ATOM 1558 O O . LYS B 1 85 ? -2.645 9.43 2.541 1 95.88 85 LYS B O 1
ATOM 1563 N N . ALA B 1 86 ? -1.15 11.031 3.201 1 98.25 86 ALA B N 1
ATOM 1564 C CA . ALA B 1 86 ? 0.011 10.18 2.965 1 98.25 86 ALA B CA 1
ATOM 1565 C C . ALA B 1 86 ? 0.162 9.141 4.07 1 98.25 86 ALA B C 1
ATOM 1567 O O . ALA B 1 86 ? 0.093 9.469 5.258 1 98.25 86 ALA B O 1
ATOM 1568 N N . LEU B 1 87 ? 0.363 7.918 3.684 1 97.94 87 LEU B N 1
ATOM 1569 C CA . LEU B 1 87 ? 0.407 6.773 4.586 1 97.94 87 LEU B CA 1
ATOM 1570 C C . LEU B 1 87 ? 1.427 5.742 4.109 1 97.94 87 LEU B C 1
ATOM 1572 O O . LEU B 1 87 ? 1.556 5.504 2.906 1 97.94 87 LEU B O 1
ATOM 1576 N N . CYS B 1 88 ? 2.135 5.156 5.016 1 98.19 88 CYS B N 1
ATOM 1577 C CA . CYS B 1 88 ? 2.785 3.914 4.609 1 98.19 88 CYS B CA 1
ATOM 1578 C C . CYS B 1 88 ? 1.773 2.932 4.035 1 98.19 88 CYS B C 1
ATOM 1580 O O . CYS B 1 88 ? 0.637 2.855 4.504 1 98.19 88 CYS B O 1
ATOM 1582 N N . ALA B 1 89 ? 2.277 2.225 2.98 1 98.38 89 ALA B N 1
ATOM 1583 C CA . ALA B 1 89 ? 1.383 1.227 2.402 1 98.38 89 ALA B CA 1
ATOM 1584 C C . ALA B 1 89 ? 0.886 0.251 3.465 1 98.38 89 ALA B C 1
ATOM 1586 O O . ALA B 1 89 ? -0.288 -0.126 3.471 1 98.38 89 ALA B O 1
ATOM 1587 N N . ALA B 1 90 ? 1.753 -0.242 4.328 1 97.94 90 ALA B N 1
ATOM 1588 C CA . ALA B 1 90 ? 1.435 -1.122 5.449 1 97.94 90 ALA B CA 1
ATOM 1589 C C . ALA B 1 90 ? 2.326 -0.822 6.652 1 97.94 90 ALA B C 1
ATOM 1591 O O . ALA B 1 90 ? 3.504 -0.494 6.496 1 97.94 90 ALA B O 1
ATOM 1592 N N . PRO B 1 91 ? 1.663 -0.792 7.902 1 96.88 91 PRO B N 1
ATOM 1593 C CA . PRO B 1 91 ? 0.252 -1.03 8.211 1 96.88 91 PRO B CA 1
ATOM 1594 C C . PRO B 1 91 ? -0.557 0.261 8.312 1 96.88 91 PRO B C 1
ATOM 1596 O O . PRO B 1 91 ? -1.736 0.228 8.672 1 96.88 91 PRO B O 1
ATOM 1599 N N . CYS B 1 92 ? 0.057 1.3 8.008 1 96.81 92 CYS B N 1
ATOM 1600 C CA . CYS B 1 92 ? -0.542 2.592 8.328 1 96.81 92 CYS B CA 1
ATOM 1601 C C . CYS B 1 92 ? -1.791 2.834 7.484 1 96.81 92 CYS B C 1
ATOM 1603 O O . CYS B 1 92 ? -2.744 3.459 7.953 1 96.81 92 CYS B O 1
ATOM 1605 N N . PHE B 1 93 ? -1.83 2.354 6.246 1 96.5 93 PHE B N 1
ATOM 1606 C CA . PHE B 1 93 ? -2.982 2.541 5.375 1 96.5 93 PHE B CA 1
ATOM 1607 C C . PHE B 1 93 ? -4.234 1.922 5.988 1 96.5 93 PHE B C 1
ATOM 1609 O O . PHE B 1 93 ? -5.289 2.557 6.031 1 96.5 93 PHE B O 1
ATOM 1616 N N . GLU B 1 94 ? -4.008 0.767 6.5 1 95.12 94 GLU B N 1
ATOM 1617 C CA . GLU B 1 94 ? -5.133 0.096 7.148 1 95.12 94 GLU B CA 1
ATOM 1618 C C . GLU B 1 94 ? -5.504 0.782 8.461 1 95.12 94 GLU B C 1
ATOM 1620 O O . GLU B 1 94 ? -6.684 1.013 8.727 1 95.12 94 GLU B O 1
ATOM 1625 N N . ARG B 1 95 ? -4.566 1.098 9.211 1 92.38 95 ARG B N 1
ATOM 1626 C CA . ARG B 1 95 ? -4.816 1.713 10.508 1 92.38 95 ARG B CA 1
ATOM 1627 C C . ARG B 1 95 ? -5.602 3.012 10.352 1 92.38 95 ARG B C 1
ATOM 1629 O O . ARG B 1 95 ? -6.559 3.254 11.094 1 92.38 95 ARG B O 1
ATOM 1636 N N . TYR B 1 96 ? -5.203 3.768 9.438 1 92.94 96 TYR B N 1
ATOM 1637 C CA . TYR B 1 96 ? -5.859 5.055 9.234 1 92.94 96 TYR B CA 1
ATOM 1638 C C . TYR B 1 96 ? -7.297 4.867 8.766 1 92.94 96 TYR B C 1
ATOM 1640 O O . TYR B 1 96 ? -8.195 5.598 9.188 1 92.94 96 TYR B O 1
ATOM 1648 N N . ASN B 1 97 ? -7.531 3.918 7.852 1 90.88 97 ASN B N 1
ATOM 1649 C CA . ASN B 1 97 ? -8.812 3.779 7.176 1 90.88 97 ASN B CA 1
ATOM 1650 C C . ASN B 1 97 ? -9.742 2.83 7.926 1 90.88 97 ASN B C 1
ATOM 1652 O O . ASN B 1 97 ? -10.844 2.527 7.453 1 90.88 97 ASN B O 1
ATOM 1656 N N . THR B 1 98 ? -9.305 2.281 9.023 1 87.19 98 THR B N 1
ATOM 1657 C CA . THR B 1 98 ? -10.18 1.409 9.797 1 87.19 98 THR B CA 1
ATOM 1658 C C . THR B 1 98 ? -10.375 1.953 11.211 1 87.19 98 THR B C 1
ATOM 1660 O O . THR B 1 98 ? -11.336 1.591 11.898 1 87.19 98 THR B O 1
ATOM 1663 N N . VAL B 1 99 ? -9.32 2.547 11.82 1 72.31 99 VAL B N 1
ATOM 1664 C CA . VAL B 1 99 ? -9.406 3 13.203 1 72.31 99 VAL B CA 1
ATOM 1665 C C . VAL B 1 99 ? -9.93 4.434 13.242 1 72.31 99 VAL B C 1
ATOM 1667 O O . VAL B 1 99 ? -9.453 5.301 12.508 1 72.31 99 VAL B O 1
ATOM 1670 N N . GLY B 1 100 ? -11.062 4.609 13.711 1 57.75 100 GLY B N 1
ATOM 1671 C CA . GLY B 1 100 ? -11.75 5.883 13.844 1 57.75 100 GLY B CA 1
ATOM 1672 C C . GLY B 1 100 ? -10.953 6.918 14.617 1 57.75 100 GLY B C 1
ATOM 1673 O O . GLY B 1 100 ? -11.188 8.117 14.477 1 57.75 100 GLY B O 1
ATOM 1674 N N . ILE B 1 101 ? -10.039 6.523 15.461 1 46.31 101 ILE B N 1
ATOM 1675 C CA . ILE B 1 101 ? -9.555 7.48 16.453 1 46.31 101 ILE B CA 1
ATOM 1676 C C . ILE B 1 101 ? -8.414 8.305 15.852 1 46.31 101 ILE B C 1
ATOM 1678 O O . ILE B 1 101 ? -8.008 9.312 16.438 1 46.31 101 ILE B O 1
ATOM 1682 N N . LEU B 1 102 ? -7.824 7.934 14.852 1 50.47 102 LEU B N 1
ATOM 1683 C CA . LEU B 1 102 ? -6.668 8.711 14.422 1 50.47 102 LEU B CA 1
ATOM 1684 C C . LEU B 1 102 ? -7.102 10.047 13.82 1 50.47 102 LEU B C 1
ATOM 1686 O O . LEU B 1 102 ? -6.273 10.789 13.289 1 50.47 102 LEU B O 1
ATOM 1690 N N . GLN B 1 103 ? -8.258 10.422 14.102 1 38.53 103 GLN B N 1
ATOM 1691 C CA . GLN B 1 103 ? -8.648 11.758 13.664 1 38.53 103 GLN B CA 1
ATOM 1692 C C . GLN B 1 103 ? -8.133 12.82 14.633 1 38.53 103 GLN B C 1
ATOM 1694 O O . GLN B 1 103 ? -8.109 12.609 15.852 1 38.53 103 GLN B O 1
#

Solvent-accessible surface area (backbone atoms only — not comparable to full-atom values): 12569 Å² total; per-residue (Å²): 138,74,76,77,65,62,71,62,58,61,64,58,62,68,72,65,57,87,75,76,80,70,77,79,70,77,73,76,70,71,75,50,74,57,54,59,70,51,78,66,47,50,29,67,43,72,58,53,97,90,34,77,77,41,68,39,58,12,57,62,49,36,75,36,64,43,97,85,68,41,64,32,81,45,70,25,46,29,18,32,70,89,75,69,43,35,20,38,59,55,61,39,42,40,48,60,47,63,44,78,70,83,101,135,75,77,73,63,64,69,60,59,59,62,57,60,67,72,64,57,85,75,72,78,70,75,77,68,78,75,76,69,71,74,51,74,57,54,60,70,50,78,64,47,50,29,67,43,72,57,52,98,89,36,75,77,41,66,39,56,12,56,63,49,37,76,36,64,45,97,85,68,41,65,31,80,47,69,26,47,30,18,32,70,90,74,70,42,35,21,38,60,54,62,38,42,38,47,60,46,64,42,78,70,84,102

InterPro domains:
  IPR032718 PiggyBac transposable element-derived protein 4, C-terminal zinc-finger domain [PF13842] (49-96)

Foldseek 3Di:
DPPPPPPVVVVVPPVPPDPPPDDPPDPPPQPPPCLQVDDWDKDFDCADPVGRQDKAFQLQQQVDADPVGHGRGDIDRIDTPVSRGDHDPPPGSVCVSNPNPSD/DPPVPPVVVVVVVVVVPDPPPPDPPDPPPQPPPCLQVDDWDKDFDCADPVGRQDKAFQLQQQVDADPVRHGRGDIDRIDTPVVRGDHDPPPGSVCVSNPNPSD

Secondary structure (DSSP, 8-state):
--GGGHHHHHHHHHTT----------------HHHHHS---EEEPPP-SS-SS--EE-HHHHTSB-TTSPBP--EESEEETTTTEE--TTTHHHHHHH-GGG-/-GGGHHHHHHHHHHTT----------------HHHHHS---EEEPPP-SS-SS--EE-HHHHTSB-TTSPBP--EESEEETTTTEE--TTTHHHHHHH-GGG-

Radius of gyration: 31.48 Å; Cα contacts (8 Å, |Δi|>4): 288; chains: 2; bounding box: 32×123×88 Å

pLDDT: mean 74.02, std 27.57, range [25.56, 98.69]

Sequence (206 aa):
MDYRLQLVDEIITKYSGNGSAKKKGRPGYPLSIKRLTERHFPSHIPPTEKKREPTRRCIVCYMERDSKGKNIRKETRIWCRWCEKALCAAPCFERYNTVGILQMDYRLQLVDEIITKYSGNGSAKKKGRPGYPLSIKRLTERHFPSHIPPTEKKREPTRRCIVCYMERDSKGKNIRKETRIWCRWCEKALCAAPCFERYNTVGILQ

Organism: Ixodes scapularis (NCBI:txid6945)